Protein AF-0000000073278327 (afdb_homodimer)

Solvent-accessible surface area (backbone atoms only — not comparable to full-atom values): 21820 Å² total; per-residue (Å²): 125,81,72,76,72,62,72,35,40,72,42,81,41,82,43,43,61,55,76,47,38,62,86,83,38,65,62,56,52,46,61,71,72,51,79,60,69,66,48,48,71,72,56,57,75,84,55,72,86,66,94,61,63,64,46,47,53,51,50,52,53,47,50,22,41,53,71,58,44,64,30,52,62,55,37,42,59,47,41,60,30,22,50,48,53,22,40,71,62,45,39,49,84,80,56,86,72,78,48,40,66,56,52,49,46,50,58,50,62,74,30,59,90,45,67,56,57,57,52,54,51,39,49,52,54,47,53,40,44,75,67,64,69,40,58,52,47,57,36,69,44,83,73,39,72,68,70,83,52,84,88,26,57,63,52,45,50,52,50,44,46,52,54,52,50,52,51,52,49,40,34,48,51,46,52,28,52,52,25,52,76,66,73,39,82,63,73,82,85,125,125,82,72,75,72,63,71,36,39,70,42,80,41,81,42,43,62,54,75,47,38,62,87,83,37,64,61,54,53,47,62,73,72,52,79,59,68,65,47,47,72,71,55,56,74,85,54,71,86,66,94,60,60,63,48,47,53,52,50,52,53,46,50,21,41,54,71,58,44,63,29,53,64,55,37,42,58,49,42,60,30,21,52,48,54,23,40,70,61,47,38,50,83,81,55,85,71,77,49,39,67,55,52,50,46,50,58,50,62,74,29,59,88,45,67,56,58,56,51,54,49,39,50,53,53,48,53,39,45,75,66,64,69,41,60,53,48,55,36,67,45,82,72,39,72,70,71,84,53,83,88,28,59,64,52,45,49,51,50,43,45,51,53,52,50,51,51,52,50,41,35,49,50,46,52,28,52,52,24,52,74,67,74,37,83,61,74,81,84,126

InterPro domains:
  IPR008490 Transposase InsH, N-terminal [PF05598] (17-108)

Secondary structure (DSSP, 8-state):
-------GGG-EEEEEHHHHS-TT-HHHHHHHH--TTHHHHHHTTTS---SS-HHHHHHHHHHHHHHT---HHHHHHHHHHBHHHHHHHT--SS-----HHHHHHHHHTTTTT-SHHHHHHHHHHHHHHHTT-S-TTTSS-TT------TTHHHHHHHHHHHHHHHHHHHHHHHHHHHHHHTTPPPP---/-------GGG-EEEEEHHHHS-TT-HHHHHHHH--TTHHHHHHTTTS---SS-HHHHHHHHHHHHHHT---HHHHHHHHHHBHHHHHHHT--SS-----HHHHHHHHHHTTTT-SHHHHHHHHHHHHHHHTT-S-TTTSS-TT------TTHHHHHHHHHHHHHHHHHHHHHHHHHHHHHHTTPPPP---

Foldseek 3Di:
DPPPPPCCVPDDDDDDLVVVDDPPDLLVVLLVQDDLVVQCVVQPDPDPPQPDDVSLLLLLLVVCFLQQPQELQVSQVCCLCDSSSCVSSVHDNPDDDDHSVSSVCCVCPSCVVHCVSLVSSLVSVLSCVVVVSGQLCSGNDVPRNQDPDDVRSVVVSVVSSVSSVVSVVSHLVNVQVVCVVVPHHRDDPD/DPPPPPCCVPDDDDDDLVVVDDPPDLLVVLLVQDDLVVQQVVQPDPDPPQPDDVSLLLLLLVVCFQQQPQELQVSQVCCLCDSSSCVSSVHDNPDDDDHSVSSVCCVCPSCVVHCVSLVSSLVSVLSCVVVVSGQLCSGNDVPRNQDPDDVRSVVVSVVSSVSVVVSVVSHLVNVQVVCVVVPHHRDDPD

Radius of gyration: 22.62 Å; Cα contacts (8 Å, |Δi|>4): 403; chains: 2; bounding box: 51×66×56 Å

Sequence (380 aa):
MFNNNEIKQNQLELVYIENLVPENHILRKIDKYIDFSFIRDLYCADNGRPSVDPVVLFKMLFIGYLFGIRSERQLVKEIQVNVAYRWFLGYGLTDKIPSHSTISQNRTKRFSNTNIHQEIFDNIVFQAINRNLVDGKILYTDSTHLKTNANKHKFIKKEITRSTKEYFNKLEDDINKDRINHNKKPLKKDMFNNNEIKQNQLELVYIENLVPENHILRKIDKYIDFSFIRDLYCADNGRPSVDPVVLFKMLFIGYLFGIRSERQLVKEIQVNVAYRWFLGYGLTDKIPSHSTISQNRTKRFSNTNIHQEIFDNIVFQAINRNLVDGKILYTDSTHLKTNANKHKFIKKEITRSTKEYFNKLEDDINKDRINHNKKPLKKD

pLDDT: mean 79.66, std 17.11, range [27.03, 98.25]

Structure (mmCIF, N/CA/C/O backbone):
data_AF-0000000073278327-model_v1
#
loop_
_entity.id
_entity.type
_entity.pdbx_description
1 polymer 'ISBma2, transposase'
#
loop_
_atom_site.group_PDB
_atom_site.id
_atom_site.type_symbol
_atom_site.label_atom_id
_atom_site.label_alt_id
_atom_site.label_comp_id
_atom_site.label_asym_id
_atom_site.label_entity_id
_atom_site.label_seq_id
_atom_site.pdbx_PDB_ins_code
_atom_site.Cartn_x
_atom_site.Cartn_y
_atom_site.Cartn_z
_atom_site.occupancy
_atom_site.B_iso_or_equiv
_atom_site.auth_seq_id
_atom_site.auth_comp_id
_atom_site.auth_asym_id
_atom_site.auth_atom_id
_atom_site.pdbx_PDB_model_num
ATOM 1 N N . MET A 1 1 ? -7.039 -19.922 -26.266 1 27.03 1 MET A N 1
ATOM 2 C CA . MET A 1 1 ? -5.887 -19.125 -26.656 1 27.03 1 MET A CA 1
ATOM 3 C C . MET A 1 1 ? -5.52 -18.125 -25.562 1 27.03 1 MET A C 1
ATOM 5 O O . MET A 1 1 ? -6.352 -17.312 -25.156 1 27.03 1 MET A O 1
ATOM 9 N N . PHE A 1 2 ? -4.891 -18.531 -24.5 1 39.25 2 PHE A N 1
ATOM 10 C CA . PHE A 1 2 ? -4.477 -17.594 -23.453 1 39.25 2 PHE A CA 1
ATOM 11 C C . PHE A 1 2 ? -3.99 -16.281 -24.062 1 39.25 2 PHE A C 1
ATOM 13 O O . PHE A 1 2 ? -3.24 -16.281 -25.031 1 39.25 2 PHE A O 1
ATOM 20 N N . ASN A 1 3 ? -4.777 -15.406 -24.406 1 37.94 3 ASN A N 1
ATOM 21 C CA . ASN A 1 3 ? -4.406 -14.133 -25 1 37.94 3 ASN A CA 1
ATOM 22 C C . ASN A 1 3 ? -3.041 -13.656 -24.516 1 37.94 3 ASN A C 1
ATOM 24 O O . ASN A 1 3 ? -2.719 -13.797 -23.328 1 37.94 3 ASN A O 1
ATOM 28 N N . ASN A 1 4 ? -2.018 -13.828 -25.312 1 40.22 4 ASN A N 1
ATOM 29 C CA . ASN A 1 4 ? -0.668 -13.281 -25.234 1 40.22 4 ASN A CA 1
ATOM 30 C C . ASN A 1 4 ? -0.658 -11.922 -24.531 1 40.22 4 ASN A C 1
ATOM 32 O O . ASN A 1 4 ? -1.245 -10.961 -25.031 1 40.22 4 ASN A O 1
ATOM 36 N N . ASN A 1 5 ? -1.023 -11.859 -23.328 1 45.44 5 ASN A N 1
ATOM 37 C CA . ASN A 1 5 ? -0.912 -10.625 -22.562 1 45.44 5 ASN A CA 1
ATOM 38 C C . ASN A 1 5 ? 0.223 -9.742 -23.078 1 45.44 5 ASN A C 1
ATOM 40 O O . ASN A 1 5 ? 1.394 -10.117 -22.984 1 45.44 5 ASN A O 1
ATOM 44 N N . GLU A 1 6 ? 0.113 -9.281 -24.281 1 49.47 6 GLU A N 1
ATOM 45 C CA . GLU A 1 6 ? 0.994 -8.195 -24.688 1 49.47 6 GLU A CA 1
ATOM 46 C C . GLU A 1 6 ? 1.533 -7.426 -23.484 1 49.47 6 GLU A C 1
ATOM 48 O O . GLU A 1 6 ? 0.861 -7.32 -22.469 1 49.47 6 GLU A O 1
ATOM 53 N N . ILE A 1 7 ? 2.873 -7.355 -23.297 1 59.09 7 ILE A N 1
ATOM 54 C CA . ILE A 1 7 ? 3.646 -6.793 -22.188 1 59.09 7 ILE A CA 1
ATOM 55 C C . ILE A 1 7 ? 3.018 -5.48 -21.734 1 59.09 7 ILE A C 1
ATOM 57 O O . ILE A 1 7 ? 3.172 -4.449 -22.406 1 59.09 7 ILE A O 1
ATOM 61 N N . LYS A 1 8 ? 1.797 -5.523 -21.219 1 64.06 8 LYS A N 1
ATOM 62 C CA . LYS A 1 8 ? 1.042 -4.352 -20.797 1 64.06 8 LYS A CA 1
ATOM 63 C C . LYS A 1 8 ? 1.9 -3.434 -19.922 1 64.06 8 LYS A C 1
ATOM 65 O O . LYS A 1 8 ? 1.612 -2.242 -19.797 1 64.06 8 LYS A O 1
ATOM 70 N N . GLN A 1 9 ? 3.057 -3.92 -19.609 1 72.25 9 GLN A N 1
ATOM 71 C CA . GLN A 1 9 ? 3.939 -3.102 -18.797 1 72.25 9 GLN A CA 1
ATOM 72 C C . GLN A 1 9 ? 4.469 -1.902 -19.578 1 72.25 9 GLN A C 1
ATOM 74 O O . GLN A 1 9 ? 4.859 -0.893 -18.984 1 72.25 9 GLN A O 1
ATOM 79 N N . ASN A 1 10 ? 4.215 -1.955 -20.922 1 73.06 10 ASN A N 1
ATOM 80 C CA . ASN A 1 10 ? 4.809 -0.889 -21.719 1 73.06 10 ASN A CA 1
ATOM 81 C C . ASN A 1 10 ? 3.752 -0.139 -22.531 1 73.06 10 ASN A C 1
ATOM 83 O O . ASN A 1 10 ? 4.055 0.437 -23.578 1 73.06 10 ASN A O 1
ATOM 87 N N . GLN A 1 11 ? 2.564 -0.133 -22.031 1 81.75 11 GLN A N 1
ATOM 88 C CA . GLN A 1 11 ? 1.506 0.542 -22.766 1 81.75 11 GLN A CA 1
ATOM 89 C C . GLN A 1 11 ? 1.294 1.964 -22.266 1 81.75 11 GLN A C 1
ATOM 91 O O . GLN A 1 11 ? 1.333 2.205 -21.047 1 81.75 11 GLN A O 1
ATOM 96 N N . LEU A 1 12 ? 1.234 2.908 -23.281 1 88 12 LEU A N 1
ATOM 97 C CA . LEU A 1 12 ? 0.863 4.285 -22.984 1 88 12 LEU A CA 1
ATOM 98 C C . LEU A 1 12 ? -0.607 4.379 -22.578 1 88 12 LEU A C 1
ATOM 100 O O . LEU A 1 12 ? -1.471 3.814 -23.266 1 88 12 LEU A O 1
ATOM 104 N N . GLU A 1 13 ? -0.866 5.039 -21.469 1 91.56 13 GLU A N 1
ATOM 105 C CA . GLU A 1 13 ? -2.238 5.156 -20.984 1 91.56 13 GLU A CA 1
ATOM 106 C C . GLU A 1 13 ? -2.613 6.613 -20.75 1 91.56 13 GLU A C 1
ATOM 108 O O . GLU A 1 13 ? -1.796 7.398 -20.266 1 91.56 13 GLU A O 1
ATOM 113 N N . LEU A 1 14 ? -3.805 6.93 -21.172 1 92 14 LEU A N 1
ATOM 114 C CA . LEU A 1 14 ? -4.438 8.211 -20.875 1 92 14 LEU A CA 1
ATOM 115 C C . LEU A 1 14 ? -5.43 8.062 -19.719 1 92 14 LEU A C 1
ATOM 117 O O . LEU A 1 14 ? -6.457 7.398 -19.859 1 92 14 LEU A O 1
ATOM 121 N N . VAL A 1 15 ? -5.023 8.789 -18.594 1 93.94 15 VAL A N 1
ATOM 122 C CA . VAL A 1 15 ? -5.859 8.492 -17.438 1 93.94 15 VAL A CA 1
ATOM 123 C C . VAL A 1 15 ? -6.074 9.766 -16.625 1 93.94 15 VAL A C 1
ATOM 125 O O . VAL A 1 15 ? -5.289 10.711 -16.719 1 93.94 15 VAL A O 1
ATOM 128 N N . TYR A 1 16 ? -7.281 9.766 -15.953 1 93.38 16 TYR A N 1
ATOM 129 C CA . TYR A 1 16 ? -7.516 10.672 -14.828 1 93.38 16 TYR A CA 1
ATOM 130 C C . TYR A 1 16 ? -7.25 9.969 -13.5 1 93.38 16 TYR A C 1
ATOM 132 O O . TYR A 1 16 ? -7.836 8.922 -13.219 1 93.38 16 TYR A O 1
ATOM 140 N N . ILE A 1 17 ? -6.312 10.578 -12.727 1 94.31 17 ILE A N 1
ATOM 141 C CA . ILE A 1 17 ? -6.012 9.961 -11.438 1 94.31 17 ILE A CA 1
ATOM 142 C C . ILE A 1 17 ? -7.297 9.82 -10.625 1 94.31 17 ILE A C 1
ATOM 144 O O . ILE A 1 17 ? -7.457 8.852 -9.875 1 94.31 17 ILE A O 1
ATOM 148 N N . GLU A 1 18 ? -8.266 10.695 -10.805 1 94.56 18 GLU A N 1
ATOM 149 C CA . GLU A 1 18 ? -9.562 10.664 -10.133 1 94.56 18 GLU A CA 1
ATOM 150 C C . GLU A 1 18 ? -10.273 9.336 -10.367 1 94.56 18 GLU A C 1
ATOM 152 O O . GLU A 1 18 ? -10.922 8.805 -9.461 1 94.56 18 GLU A O 1
ATOM 157 N N . ASN A 1 19 ? -10.062 8.805 -11.516 1 94.38 19 ASN A N 1
ATOM 158 C CA . ASN A 1 19 ? -10.781 7.598 -11.898 1 94.38 19 ASN A CA 1
ATOM 159 C C . ASN A 1 19 ? -10.078 6.34 -11.391 1 94.38 19 ASN A C 1
ATOM 161 O O . ASN A 1 19 ? -10.648 5.246 -11.43 1 94.38 19 ASN A O 1
ATOM 165 N N . LEU A 1 20 ? -8.875 6.527 -10.938 1 95.88 20 LEU A N 1
ATOM 166 C CA . LEU A 1 20 ? -8.094 5.375 -10.5 1 95.88 20 LEU A CA 1
ATOM 167 C C . LEU A 1 20 ? -8.344 5.082 -9.023 1 95.88 20 LEU A C 1
ATOM 169 O O . LEU A 1 20 ? -7.98 4.008 -8.539 1 95.88 20 LEU A O 1
ATOM 173 N N . VAL A 1 21 ? -8.914 5.984 -8.289 1 96.56 21 VAL A N 1
ATOM 174 C CA . VAL A 1 21 ? -9.203 5.809 -6.871 1 96.56 21 VAL A CA 1
ATOM 175 C C . VAL A 1 21 ? -10.641 5.32 -6.695 1 96.56 21 VAL A C 1
ATOM 177 O O . VAL A 1 21 ? -11.586 5.984 -7.129 1 96.56 21 VAL A O 1
ATOM 180 N N . PRO A 1 22 ? -10.773 4.152 -6.062 1 96.06 22 PRO A N 1
ATOM 181 C CA . PRO A 1 22 ? -12.133 3.645 -5.863 1 96.06 22 PRO A CA 1
ATOM 182 C C . PRO A 1 22 ? -13.047 4.656 -5.176 1 96.06 22 PRO A C 1
ATOM 184 O O . PRO A 1 22 ? -12.602 5.387 -4.281 1 96.06 22 PRO A O 1
ATOM 187 N N . GLU A 1 23 ? -14.305 4.586 -5.527 1 94.06 23 GLU A N 1
ATOM 188 C CA . GLU A 1 23 ? -15.281 5.543 -5.012 1 94.06 23 GLU A CA 1
ATOM 189 C C . GLU A 1 23 ? -15.461 5.391 -3.502 1 94.06 23 GLU A C 1
ATOM 191 O O . GLU A 1 23 ? -15.711 6.371 -2.799 1 94.06 23 GLU A O 1
ATOM 196 N N . ASN A 1 24 ? -15.266 4.211 -3.029 1 91.5 24 ASN A N 1
ATOM 197 C CA . ASN A 1 24 ? -15.516 3.949 -1.614 1 91.5 24 ASN A CA 1
ATOM 198 C C . ASN A 1 24 ? -14.219 3.959 -0.808 1 91.5 24 ASN A C 1
ATOM 200 O O . ASN A 1 24 ? -14.188 3.486 0.329 1 91.5 24 ASN A O 1
ATOM 204 N N . HIS A 1 25 ? -13.164 4.449 -1.389 1 93.5 25 HIS A N 1
ATOM 205 C CA . HIS A 1 25 ? -11.898 4.52 -0.669 1 93.5 25 HIS A CA 1
ATOM 206 C C . HIS A 1 25 ? -11.977 5.5 0.498 1 93.5 25 HIS A C 1
ATOM 208 O O . HIS A 1 25 ? -12.555 6.582 0.365 1 93.5 25 HIS A O 1
ATOM 214 N N . ILE A 1 26 ? -11.391 5.195 1.586 1 91 26 ILE A N 1
ATOM 215 C CA . ILE A 1 26 ? -11.5 5.961 2.824 1 91 26 ILE A CA 1
ATOM 216 C C . ILE A 1 26 ? -10.945 7.367 2.611 1 91 26 ILE A C 1
ATOM 218 O O . ILE A 1 26 ? -11.461 8.336 3.176 1 91 26 ILE A O 1
ATOM 222 N N . LEU A 1 27 ? -9.953 7.508 1.795 1 93.94 27 LEU A N 1
ATOM 223 C CA . LEU A 1 27 ? -9.32 8.805 1.587 1 93.94 27 LEU A CA 1
ATOM 224 C C . LEU A 1 27 ? -10.258 9.75 0.833 1 93.94 27 LEU A C 1
ATOM 226 O O . LEU A 1 27 ? -10.117 10.969 0.924 1 93.94 27 LEU A O 1
ATOM 230 N N . ARG A 1 28 ? -11.188 9.242 0.059 1 93.06 28 ARG A N 1
ATOM 231 C CA . ARG A 1 28 ? -12.203 10.094 -0.558 1 93.06 28 ARG A CA 1
ATOM 232 C C . ARG A 1 28 ? -13.125 10.695 0.494 1 93.06 28 ARG A C 1
ATOM 234 O O . ARG A 1 28 ? -13.477 11.875 0.42 1 93.06 28 ARG A O 1
ATOM 241 N N . LYS A 1 29 ? -13.5 9.859 1.443 1 91 29 LYS A N 1
ATOM 242 C CA . LYS A 1 29 ? -14.344 10.344 2.531 1 91 29 LYS A CA 1
ATOM 243 C C . LYS A 1 29 ? -13.617 11.398 3.359 1 91 29 LYS A C 1
ATOM 245 O O . LYS A 1 29 ? -14.188 12.438 3.691 1 91 29 LYS A O 1
ATOM 250 N N . ILE A 1 30 ? -12.414 11.102 3.629 1 91.75 30 ILE A N 1
ATOM 251 C CA . ILE A 1 30 ? -11.617 12.031 4.426 1 91.75 30 ILE A CA 1
ATOM 252 C C . ILE A 1 30 ? -11.492 13.367 3.693 1 91.75 30 ILE A C 1
ATOM 254 O O . ILE A 1 30 ? -11.68 14.43 4.289 1 91.75 30 ILE A O 1
ATOM 258 N N . ASP A 1 31 ? -11.188 13.289 2.455 1 92.31 31 ASP A N 1
ATOM 259 C CA . ASP A 1 31 ? -11.016 14.5 1.651 1 92.31 31 ASP A CA 1
ATOM 260 C C . ASP A 1 31 ? -12.312 15.297 1.577 1 92.31 31 ASP A C 1
ATOM 262 O O . ASP A 1 31 ? -12.289 16.531 1.518 1 92.31 31 ASP A O 1
ATOM 266 N N . LYS A 1 32 ? -13.375 14.625 1.594 1 91.25 32 LYS A N 1
ATOM 267 C CA . LYS A 1 32 ? -14.695 15.25 1.485 1 91.25 32 LYS A CA 1
ATOM 268 C C . LYS A 1 32 ? -15.086 15.93 2.795 1 91.25 32 LYS A C 1
ATOM 270 O O . LYS A 1 32 ? -15.656 17.031 2.785 1 91.25 32 LYS A O 1
ATOM 275 N N . TYR A 1 33 ? -14.68 15.375 3.926 1 89.88 33 TYR A N 1
ATOM 276 C CA . TYR A 1 33 ? -15.305 15.797 5.176 1 89.88 33 TYR A CA 1
ATOM 277 C C . TYR A 1 33 ? -14.312 16.562 6.047 1 89.88 33 TYR A C 1
ATOM 279 O O . TYR A 1 33 ? -14.711 17.25 6.992 1 89.88 33 TYR A O 1
ATOM 287 N N . ILE A 1 34 ? -13.078 16.422 5.844 1 90.12 34 ILE A N 1
ATOM 288 C CA . ILE A 1 34 ? -12.094 17.125 6.648 1 90.12 34 ILE A CA 1
ATOM 289 C C . ILE A 1 34 ? -11.492 18.266 5.832 1 90.12 34 ILE A C 1
ATOM 291 O O . ILE A 1 34 ? -10.969 18.047 4.734 1 90.12 34 ILE A O 1
ATOM 295 N N . ASP A 1 35 ? -11.594 19.453 6.332 1 89.56 35 ASP A N 1
ATOM 296 C CA . ASP A 1 35 ? -10.953 20.625 5.723 1 89.56 35 ASP A CA 1
ATOM 297 C C . ASP A 1 35 ? -9.57 20.859 6.324 1 89.56 35 ASP A C 1
ATOM 299 O O . ASP A 1 35 ? -9.453 21.297 7.469 1 89.56 35 ASP A O 1
ATOM 303 N N . PHE A 1 36 ? -8.555 20.672 5.508 1 91.56 36 PHE A N 1
ATOM 304 C CA . PHE A 1 36 ? -7.184 20.766 5.988 1 91.56 36 PHE A CA 1
ATOM 305 C C . PHE A 1 36 ? -6.656 22.188 5.855 1 91.56 36 PHE A C 1
ATOM 307 O O . PHE A 1 36 ? -5.535 22.484 6.273 1 91.56 36 PHE A O 1
ATOM 314 N N . SER A 1 37 ? -7.422 23.125 5.344 1 88 37 SER A N 1
ATOM 315 C CA . SER A 1 37 ? -6.949 24.469 5.031 1 88 37 SER A CA 1
ATOM 316 C C . SER A 1 37 ? -6.574 25.234 6.297 1 88 37 SER A C 1
ATOM 318 O O . SER A 1 37 ? -5.797 26.188 6.246 1 88 37 SER A O 1
ATOM 320 N N . PHE A 1 38 ? -7.129 24.844 7.445 1 85.75 38 PHE A N 1
ATOM 321 C CA . PHE A 1 38 ? -6.859 25.531 8.703 1 85.75 38 PHE A CA 1
ATOM 322 C C . PHE A 1 38 ? -5.383 25.438 9.07 1 85.75 38 PHE A C 1
ATOM 324 O O . PHE A 1 38 ? -4.875 26.25 9.844 1 85.75 38 PHE A O 1
ATOM 331 N N . ILE A 1 39 ? -4.691 24.453 8.477 1 87.06 39 ILE A N 1
ATOM 332 C CA . ILE A 1 39 ? -3.281 24.219 8.773 1 87.06 39 ILE A CA 1
ATOM 333 C C . ILE A 1 39 ? -2.451 25.406 8.281 1 87.06 39 ILE A C 1
ATOM 335 O O . ILE A 1 39 ? -1.495 25.828 8.938 1 87.06 39 ILE A O 1
ATOM 339 N N . ARG A 1 40 ? -2.832 25.922 7.148 1 81.94 40 ARG A N 1
ATOM 340 C CA . ARG A 1 40 ? -2.1 27.031 6.551 1 81.94 40 ARG A CA 1
ATOM 341 C C . ARG A 1 40 ? -2.152 28.266 7.445 1 81.94 40 ARG A C 1
ATOM 343 O O . ARG A 1 40 ? -1.186 29.031 7.52 1 81.94 40 ARG A O 1
ATOM 350 N N . ASP A 1 41 ? -3.225 28.469 8.094 1 76.69 41 ASP A N 1
ATOM 351 C CA . ASP A 1 41 ? -3.416 29.625 8.961 1 76.69 41 ASP A CA 1
ATOM 352 C C . ASP A 1 41 ? -2.521 29.531 10.203 1 76.69 41 ASP A C 1
ATOM 354 O O . ASP A 1 41 ? -2.088 30.562 10.734 1 76.69 41 ASP A O 1
ATOM 358 N N . LEU A 1 42 ? -2.252 28.375 10.484 1 72.12 42 LEU A N 1
ATOM 359 C CA . LEU A 1 42 ? -1.479 28.172 11.711 1 72.12 42 LEU A CA 1
ATOM 360 C C . LEU A 1 42 ? 0.017 28.188 11.414 1 72.12 42 LEU A C 1
ATOM 362 O O . LEU A 1 42 ? 0.828 28.484 12.289 1 72.12 42 LEU A O 1
ATOM 366 N N . TYR A 1 43 ? 0.288 27.828 10.188 1 65.38 43 TYR A N 1
ATOM 367 C CA . TYR A 1 43 ? 1.691 27.656 9.828 1 65.38 43 TYR A CA 1
ATOM 368 C C . TYR A 1 43 ? 2.27 28.953 9.25 1 65.38 43 TYR A C 1
ATOM 370 O O . TYR A 1 43 ? 3.479 29.172 9.328 1 65.38 43 TYR A O 1
ATOM 378 N N . CYS A 1 44 ? 1.676 29.844 8.258 1 57.12 44 CYS A N 1
ATOM 379 C CA . CYS A 1 44 ? 2.225 30.969 7.516 1 57.12 44 CYS A CA 1
ATOM 380 C C . CYS A 1 44 ? 2.773 32.031 8.461 1 57.12 44 CYS A C 1
ATOM 382 O O . CYS A 1 44 ? 3.492 32.938 8.039 1 57.12 44 CYS A O 1
ATOM 384 N N . ALA A 1 45 ? 2.291 32.156 9.609 1 52.38 45 ALA A N 1
ATOM 385 C CA . ALA A 1 45 ? 2.65 33.438 10.227 1 52.38 45 ALA A CA 1
ATOM 386 C C . ALA A 1 45 ? 4.125 33.75 10 1 52.38 45 ALA A C 1
ATOM 388 O O . ALA A 1 45 ? 4.473 34.875 9.602 1 52.38 45 ALA A O 1
ATOM 389 N N . ASP A 1 46 ? 4.996 33.375 10.734 1 48.03 46 ASP A N 1
ATOM 390 C CA . ASP A 1 46 ? 6.332 33.938 10.898 1 48.03 46 ASP A CA 1
ATOM 391 C C . ASP A 1 46 ? 7.355 33.188 10.047 1 48.03 46 ASP A C 1
ATOM 393 O O . ASP A 1 46 ? 8.539 33.531 10.047 1 48.03 46 ASP A O 1
ATOM 397 N N . ASN A 1 47 ? 6.977 32.062 9.422 1 51.16 47 ASN A N 1
ATOM 398 C CA . ASN A 1 47 ? 8.141 31.266 9.016 1 51.16 47 ASN A CA 1
ATOM 399 C C . ASN A 1 47 ? 8.375 31.359 7.512 1 51.16 47 ASN A C 1
ATOM 401 O O . ASN A 1 47 ? 7.453 31.656 6.75 1 51.16 47 ASN A O 1
ATOM 405 N N . GLY A 1 48 ? 9.492 31.844 7.051 1 49.78 48 GLY A N 1
ATOM 406 C CA . GLY A 1 48 ? 10.023 31.875 5.699 1 49.78 48 GLY A CA 1
ATOM 407 C C . GLY A 1 48 ? 9.297 30.938 4.75 1 49.78 48 GLY A C 1
ATOM 408 O O . GLY A 1 48 ? 8.438 30.172 5.172 1 49.78 48 GLY A O 1
ATOM 409 N N . ARG A 1 49 ? 9.242 31.203 3.344 1 51.75 49 ARG A N 1
ATOM 410 C CA . ARG A 1 49 ? 8.578 30.469 2.27 1 51.75 49 ARG A CA 1
ATOM 411 C C . ARG A 1 49 ? 8.844 28.969 2.387 1 51.75 49 ARG A C 1
ATOM 413 O O . ARG A 1 49 ? 9.984 28.531 2.24 1 51.75 49 ARG A O 1
ATOM 420 N N . PRO A 1 50 ? 7.902 28.297 3.035 1 58 50 PRO A N 1
ATOM 421 C CA . PRO A 1 50 ? 8.164 26.859 3.143 1 58 50 PRO A CA 1
ATOM 422 C C . PRO A 1 50 ? 8.312 26.188 1.781 1 58 50 PRO A C 1
ATOM 424 O O . PRO A 1 50 ? 7.707 26.625 0.799 1 58 50 PRO A O 1
ATOM 427 N N . SER A 1 51 ? 9.406 25.391 1.663 1 68.94 51 SER A N 1
ATOM 428 C CA . SER A 1 51 ? 9.656 24.625 0.445 1 68.94 51 SER A CA 1
ATOM 429 C C . SER A 1 51 ? 8.492 23.688 0.141 1 68.94 51 SER A C 1
ATOM 431 O O . SER A 1 51 ? 8.172 23.438 -1.024 1 68.94 51 SER A O 1
ATOM 433 N N . VAL A 1 52 ? 7.703 23.281 1.241 1 83 52 VAL A N 1
ATOM 434 C CA . VAL A 1 52 ? 6.594 22.359 1.009 1 83 52 VAL A CA 1
ATOM 435 C C . VAL A 1 52 ? 5.332 22.891 1.688 1 83 52 VAL A C 1
ATOM 437 O O . VAL A 1 52 ? 5.395 23.422 2.803 1 83 52 VAL A O 1
ATOM 440 N N . ASP A 1 53 ? 4.191 22.844 1.066 1 87.5 53 ASP A N 1
ATOM 441 C CA . ASP A 1 53 ? 2.895 23.203 1.634 1 87.5 53 ASP A CA 1
ATOM 442 C C . ASP A 1 53 ? 2.629 22.438 2.928 1 87.5 53 ASP A C 1
ATOM 444 O O . ASP A 1 53 ? 2.623 21.203 2.938 1 87.5 53 ASP A O 1
ATOM 448 N N . PRO A 1 54 ? 2.416 23.156 4.051 1 88.75 54 PRO A N 1
ATOM 449 C CA . PRO A 1 54 ? 2.174 22.469 5.316 1 88.75 54 PRO A CA 1
ATOM 450 C C . PRO A 1 54 ? 0.979 21.516 5.25 1 88.75 54 PRO A C 1
ATOM 452 O O . PRO A 1 54 ? 0.965 20.484 5.934 1 88.75 54 PRO A O 1
ATOM 455 N N . VAL A 1 55 ? -0.003 21.828 4.441 1 92.44 55 VAL A N 1
ATOM 456 C CA . VAL A 1 55 ? -1.169 20.953 4.297 1 92.44 55 VAL A CA 1
ATOM 457 C C . VAL A 1 55 ? -0.742 19.609 3.732 1 92.44 55 VAL A C 1
ATOM 459 O O . VAL A 1 55 ? -1.161 18.562 4.23 1 92.44 55 VAL A O 1
ATOM 462 N N . VAL A 1 56 ? 0.12 19.641 2.746 1 93.5 56 VAL A N 1
ATOM 463 C CA . VAL A 1 56 ? 0.617 18.422 2.127 1 93.5 56 VAL A CA 1
ATOM 464 C C . VAL A 1 56 ? 1.421 17.609 3.146 1 93.5 56 VAL A C 1
ATOM 466 O O . VAL A 1 56 ? 1.256 16.391 3.256 1 93.5 56 VAL A O 1
ATOM 469 N N . LEU A 1 57 ? 2.186 18.312 3.885 1 91.94 57 LEU A N 1
ATOM 470 C CA . LEU A 1 57 ? 3.021 17.656 4.883 1 91.94 57 LEU A CA 1
ATOM 471 C C . LEU A 1 57 ? 2.166 16.922 5.914 1 91.94 57 LEU A C 1
ATOM 473 O O . LEU A 1 57 ? 2.395 15.75 6.199 1 91.94 57 LEU A O 1
ATOM 477 N N . PHE A 1 58 ? 1.189 17.562 6.43 1 92.56 58 PHE A N 1
ATOM 478 C CA . PHE A 1 58 ? 0.336 16.953 7.449 1 92.56 58 PHE A CA 1
ATOM 479 C C . PHE A 1 58 ? -0.501 15.828 6.852 1 92.56 58 PHE A C 1
ATOM 481 O O . PHE A 1 58 ? -0.754 14.82 7.516 1 92.56 58 PHE A O 1
ATOM 488 N N . LYS A 1 59 ? -0.931 16.031 5.609 1 95.81 59 LYS A N 1
ATOM 489 C CA . LYS A 1 59 ? -1.661 14.953 4.941 1 95.81 59 LYS A CA 1
ATOM 490 C C . LYS A 1 59 ? -0.786 13.711 4.77 1 95.81 59 LYS A C 1
ATOM 492 O O . LYS A 1 59 ? -1.259 12.586 4.93 1 95.81 59 LYS A O 1
ATOM 497 N N . MET A 1 60 ? 0.458 13.914 4.449 1 96.38 60 MET A N 1
ATOM 498 C CA . MET A 1 60 ? 1.384 12.789 4.332 1 96.38 60 MET A CA 1
ATOM 499 C C . MET A 1 60 ? 1.509 12.047 5.656 1 96.38 60 MET A C 1
ATOM 501 O O . MET A 1 60 ? 1.379 10.82 5.703 1 96.38 60 MET A O 1
ATOM 505 N N . LEU A 1 61 ? 1.704 12.789 6.723 1 93.44 61 LEU A N 1
ATOM 506 C CA . LEU A 1 61 ? 1.824 12.188 8.047 1 93.44 61 LEU A CA 1
ATOM 507 C C . LEU A 1 61 ? 0.529 11.484 8.438 1 93.44 61 LEU A C 1
ATOM 509 O O . LEU A 1 61 ? 0.56 10.414 9.047 1 93.44 61 LEU A O 1
ATOM 513 N N . PHE A 1 62 ? -0.551 12.062 8.078 1 93.88 62 PHE A N 1
ATOM 514 C CA . PHE A 1 62 ? -1.859 11.492 8.375 1 93.88 62 PHE A CA 1
ATOM 515 C C . PHE A 1 62 ? -2.049 10.164 7.652 1 93.88 62 PHE A C 1
ATOM 517 O O . PHE A 1 62 ? -2.576 9.211 8.227 1 93.88 62 PHE A O 1
ATOM 524 N N . ILE A 1 63 ? -1.616 10.078 6.379 1 95.19 63 ILE A N 1
ATOM 525 C CA . ILE A 1 63 ? -1.637 8.828 5.637 1 95.19 63 ILE A CA 1
ATOM 526 C C . ILE A 1 63 ? -0.88 7.754 6.418 1 95.19 63 ILE A C 1
ATOM 528 O O . ILE A 1 63 ? -1.391 6.648 6.621 1 95.19 63 ILE A O 1
ATOM 532 N N . GLY A 1 64 ? 0.34 8.102 6.824 1 94 64 GLY A N 1
ATOM 533 C CA . GLY A 1 64 ? 1.121 7.145 7.594 1 94 64 GLY A CA 1
ATOM 534 C C . GLY A 1 64 ? 0.414 6.672 8.852 1 94 64 GLY A C 1
ATOM 535 O O . GLY A 1 64 ? 0.4 5.477 9.148 1 94 64 GLY A O 1
ATOM 536 N N . TYR A 1 65 ? -0.192 7.617 9.555 1 91 65 TYR A N 1
ATOM 537 C CA . TYR A 1 65 ? -0.908 7.309 10.789 1 91 65 TYR A CA 1
ATOM 538 C C . TYR A 1 65 ? -2.105 6.41 10.516 1 91 65 TYR A C 1
ATOM 540 O O . TYR A 1 65 ? -2.301 5.398 11.195 1 91 65 TYR A O 1
ATOM 548 N N . LEU A 1 66 ? -2.861 6.707 9.523 1 90.06 66 LEU A N 1
ATOM 549 C CA . LEU A 1 66 ? -4.109 6.031 9.195 1 90.06 66 LEU A CA 1
ATOM 550 C C . LEU A 1 66 ? -3.848 4.602 8.727 1 90.06 66 LEU A C 1
ATOM 552 O O . LEU A 1 66 ? -4.605 3.688 9.055 1 90.06 66 LEU A O 1
ATOM 556 N N . PHE A 1 67 ? -2.758 4.43 8 1 90.12 67 PHE A N 1
ATOM 557 C CA . PHE A 1 67 ? -2.535 3.139 7.363 1 90.12 67 PHE A CA 1
ATOM 558 C C . PHE A 1 67 ? -1.397 2.387 8.047 1 90.12 67 PHE A C 1
ATOM 560 O O . PHE A 1 67 ? -0.927 1.367 7.535 1 90.12 67 PHE A O 1
ATOM 567 N N . GLY A 1 68 ? -0.905 2.898 9.125 1 87.75 68 GLY A N 1
ATOM 568 C CA . GLY A 1 68 ? 0.036 2.186 9.977 1 87.75 68 GLY A CA 1
ATOM 569 C C . GLY A 1 68 ? 1.439 2.137 9.398 1 87.75 68 GLY A C 1
ATOM 570 O O . GLY A 1 68 ? 2.141 1.133 9.547 1 87.75 68 GLY A O 1
ATOM 571 N N . ILE A 1 69 ? 1.894 3.156 8.688 1 90.81 69 ILE A N 1
ATOM 572 C CA . ILE A 1 69 ? 3.248 3.246 8.148 1 90.81 69 ILE A CA 1
ATOM 573 C C . ILE A 1 69 ? 4.16 3.934 9.164 1 90.81 69 ILE A C 1
ATOM 575 O O . ILE A 1 69 ? 4.016 5.129 9.422 1 90.81 69 ILE A O 1
ATOM 579 N N . ARG A 1 70 ? 5.137 3.277 9.641 1 88.06 70 ARG A N 1
ATOM 580 C CA . ARG A 1 70 ? 5.82 3.693 10.859 1 88.06 70 ARG A CA 1
ATOM 581 C C . ARG A 1 70 ? 7.184 4.297 10.547 1 88.06 70 ARG A C 1
ATOM 583 O O . ARG A 1 70 ? 7.988 4.531 11.453 1 88.06 70 ARG A O 1
ATOM 590 N N . SER A 1 71 ? 7.512 4.512 9.344 1 92.19 71 SER A N 1
ATOM 591 C CA . SER A 1 71 ? 8.742 5.148 8.883 1 92.19 71 SER A CA 1
ATOM 592 C C . SER A 1 71 ? 8.469 6.141 7.762 1 92.19 71 SER A C 1
ATOM 594 O O . SER A 1 71 ? 7.691 5.855 6.852 1 92.19 71 SER A O 1
ATOM 596 N N . GLU A 1 72 ? 9.086 7.336 7.91 1 94.94 72 GLU A N 1
ATOM 597 C CA . GLU A 1 72 ? 8.914 8.336 6.855 1 94.94 72 GLU A CA 1
ATOM 598 C C . GLU A 1 72 ? 9.508 7.855 5.539 1 94.94 72 GLU A C 1
ATOM 600 O O . GLU A 1 72 ? 9 8.18 4.465 1 94.94 72 GLU A O 1
ATOM 605 N N . ARG A 1 73 ? 10.656 7.051 5.625 1 94 73 ARG A N 1
ATOM 606 C CA . ARG A 1 73 ? 11.219 6.445 4.426 1 94 73 ARG A CA 1
ATOM 607 C C . ARG A 1 73 ? 10.219 5.508 3.76 1 94 73 ARG A C 1
ATOM 609 O O . ARG A 1 73 ? 10 5.582 2.549 1 94 73 ARG A O 1
ATOM 616 N N . GLN A 1 74 ? 9.57 4.699 4.594 1 93.75 74 GLN A N 1
ATOM 617 C CA . GLN A 1 74 ? 8.555 3.785 4.074 1 93.75 74 GLN A CA 1
ATOM 618 C C . GLN A 1 74 ? 7.34 4.547 3.559 1 93.75 74 GLN A C 1
ATOM 620 O O . GLN A 1 74 ? 6.746 4.172 2.543 1 93.75 74 GLN A O 1
ATOM 625 N N . LEU A 1 75 ? 6.98 5.59 4.25 1 96.06 75 LEU A N 1
ATOM 626 C CA . LEU A 1 75 ? 5.844 6.414 3.848 1 96.06 75 LEU A CA 1
ATOM 627 C C . LEU A 1 75 ? 6.043 6.957 2.438 1 96.06 75 LEU A C 1
ATOM 629 O O . LEU A 1 75 ? 5.148 6.844 1.595 1 96.06 75 LEU A O 1
ATOM 633 N N . VAL A 1 76 ? 7.219 7.504 2.143 1 97.06 76 VAL A N 1
ATOM 634 C CA . VAL A 1 76 ? 7.512 8.086 0.838 1 97.06 76 VAL A CA 1
ATOM 635 C C . VAL A 1 76 ? 7.492 7 -0.232 1 97.06 76 VAL A C 1
ATOM 637 O O . VAL A 1 76 ? 6.93 7.191 -1.313 1 97.06 76 VAL A O 1
ATOM 640 N N . LYS A 1 77 ? 8.055 5.848 0.071 1 95.62 77 LYS A N 1
ATOM 641 C CA . LYS A 1 77 ? 8.031 4.727 -0.863 1 95.62 77 LYS A CA 1
ATOM 642 C C . LYS A 1 77 ? 6.602 4.316 -1.199 1 95.62 77 LYS A C 1
ATOM 644 O O . LYS A 1 77 ? 6.285 4.031 -2.357 1 95.62 77 LYS A O 1
ATOM 649 N N . GLU A 1 78 ? 5.766 4.289 -0.184 1 96.31 78 GLU A N 1
ATOM 650 C CA . GLU A 1 78 ? 4.371 3.916 -0.391 1 96.31 78 GLU A CA 1
ATOM 651 C C . GLU A 1 78 ? 3.639 4.953 -1.236 1 96.31 78 GLU A C 1
ATOM 653 O O . GLU A 1 78 ? 2.867 4.602 -2.131 1 96.31 78 GLU A O 1
ATOM 658 N N . ILE A 1 79 ? 3.824 6.18 -0.973 1 97.88 79 ILE A N 1
ATOM 659 C CA . ILE A 1 79 ? 3.15 7.254 -1.692 1 97.88 79 ILE A CA 1
ATOM 660 C C . ILE A 1 79 ? 3.557 7.227 -3.164 1 97.88 79 ILE A C 1
ATOM 662 O O . ILE A 1 79 ? 2.742 7.512 -4.043 1 97.88 79 ILE A O 1
ATOM 666 N N . GLN A 1 80 ? 4.742 6.859 -3.482 1 97.25 80 GLN A N 1
ATOM 667 C CA . GLN A 1 80 ? 5.262 6.836 -4.848 1 97.25 80 GLN A CA 1
ATOM 668 C C . GLN A 1 80 ? 4.438 5.906 -5.73 1 97.25 80 GLN A C 1
ATOM 670 O O . GLN A 1 80 ? 4.258 6.172 -6.922 1 97.25 80 GLN A O 1
ATOM 675 N N . VAL A 1 81 ? 3.92 4.879 -5.113 1 97.88 81 VAL A N 1
ATOM 676 C CA . VAL A 1 81 ? 3.33 3.867 -5.98 1 97.88 81 VAL A CA 1
ATOM 677 C C . VAL A 1 81 ? 1.839 3.732 -5.684 1 97.88 81 VAL A C 1
ATOM 679 O O . VAL A 1 81 ? 1.137 2.955 -6.332 1 97.88 81 VAL A O 1
ATOM 682 N N . ASN A 1 82 ? 1.268 4.449 -4.719 1 98.19 82 ASN A N 1
ATOM 683 C CA . ASN A 1 82 ? -0.141 4.367 -4.352 1 98.19 82 ASN A CA 1
ATOM 684 C C . ASN A 1 82 ? -0.939 5.539 -4.918 1 98.19 82 ASN A C 1
ATOM 686 O O . ASN A 1 82 ? -0.771 6.68 -4.484 1 98.19 82 ASN A O 1
ATOM 690 N N . VAL A 1 83 ? -1.85 5.258 -5.82 1 97.81 83 VAL A N 1
ATOM 691 C CA . VAL A 1 83 ? -2.535 6.312 -6.555 1 97.81 83 VAL A CA 1
ATOM 692 C C . VAL A 1 83 ? -3.514 7.035 -5.633 1 97.81 83 VAL A C 1
ATOM 694 O O . VAL A 1 83 ? -3.777 8.227 -5.809 1 97.81 83 VAL A O 1
ATOM 697 N N . ALA A 1 84 ? -4.082 6.355 -4.668 1 97.81 84 ALA A N 1
ATOM 698 C CA . ALA A 1 84 ? -5.004 6.992 -3.73 1 97.81 84 ALA A CA 1
ATOM 699 C C . ALA A 1 84 ? -4.273 8 -2.846 1 97.81 84 ALA A C 1
ATOM 701 O O . ALA A 1 84 ? -4.793 9.078 -2.562 1 97.81 84 ALA A O 1
ATOM 702 N N . TYR A 1 85 ? -3.062 7.586 -2.395 1 98.19 85 TYR A N 1
ATOM 703 C CA . TYR A 1 85 ? -2.256 8.508 -1.601 1 98.19 85 TYR A CA 1
ATOM 704 C C . TYR A 1 85 ? -1.924 9.766 -2.395 1 98.19 85 TYR A C 1
ATOM 706 O O . TYR A 1 85 ? -2.086 10.883 -1.896 1 98.19 85 TYR A O 1
ATOM 714 N N . ARG A 1 86 ? -1.489 9.562 -3.637 1 97.69 86 ARG A N 1
ATOM 715 C CA . ARG A 1 86 ? -1.121 10.688 -4.488 1 97.69 86 ARG A CA 1
ATOM 716 C C . ARG A 1 86 ? -2.324 11.586 -4.758 1 97.69 86 ARG A C 1
ATOM 718 O O . ARG A 1 86 ? -2.227 12.812 -4.66 1 97.69 86 ARG A O 1
ATOM 725 N N . TRP A 1 87 ? -3.436 10.984 -5.004 1 97.31 87 TRP A N 1
ATOM 726 C CA . TRP A 1 87 ? -4.676 11.719 -5.23 1 97.31 87 TRP A CA 1
ATOM 727 C C . TRP A 1 87 ? -5.031 12.57 -4.02 1 97.31 87 TRP A C 1
ATOM 729 O O . TRP A 1 87 ? -5.332 13.758 -4.156 1 97.31 87 TRP A O 1
ATOM 739 N N . PHE A 1 88 ? -4.992 11.992 -2.885 1 96.94 88 PHE A N 1
ATOM 740 C CA . PHE A 1 88 ? -5.34 12.664 -1.638 1 96.94 88 PHE A CA 1
ATOM 741 C C . PHE A 1 88 ? -4.422 13.859 -1.392 1 96.94 88 PHE A C 1
ATOM 743 O O . PHE A 1 88 ? -4.859 14.883 -0.865 1 96.94 88 PHE A O 1
ATOM 750 N N . LEU A 1 89 ? -3.154 13.734 -1.786 1 96.62 89 LEU A N 1
ATOM 751 C CA . LEU A 1 89 ? -2.154 14.773 -1.565 1 96.62 89 LEU A CA 1
ATOM 752 C C . LEU A 1 89 ? -2.238 15.844 -2.646 1 96.62 89 LEU A C 1
ATOM 754 O O . LEU A 1 89 ? -1.608 16.906 -2.529 1 96.62 89 LEU A O 1
ATOM 758 N N . GLY A 1 90 ? -2.943 15.547 -3.662 1 95.12 90 GLY A N 1
ATOM 759 C CA . GLY A 1 90 ? -3.061 16.484 -4.77 1 95.12 90 GLY A CA 1
ATOM 760 C C . GLY A 1 90 ? -1.935 16.359 -5.777 1 95.12 90 GLY A C 1
ATOM 761 O O . GLY A 1 90 ? -1.616 17.328 -6.48 1 95.12 90 GLY A O 1
ATOM 762 N N . TYR A 1 91 ? -1.282 15.234 -5.816 1 95.31 91 TYR A N 1
ATOM 763 C CA . TYR A 1 91 ? -0.206 14.977 -6.77 1 95.31 91 TYR A CA 1
ATOM 764 C C . TYR A 1 91 ? -0.69 14.109 -7.926 1 95.31 91 TYR A C 1
ATOM 766 O O . TYR A 1 91 ? -1.473 13.18 -7.723 1 95.31 91 TYR A O 1
ATOM 774 N N . GLY A 1 92 ? -0.235 14.438 -9.086 1 94.5 92 GLY A N 1
ATOM 775 C CA . GLY A 1 92 ? -0.416 13.523 -10.203 1 94.5 92 GLY A CA 1
ATOM 776 C C . GLY A 1 92 ? 0.458 12.281 -10.109 1 94.5 92 GLY A C 1
ATOM 777 O O . GLY A 1 92 ? 1.205 12.117 -9.141 1 94.5 92 GLY A O 1
ATOM 778 N N . LEU A 1 93 ? 0.357 11.477 -11.125 1 94.75 93 LEU A N 1
ATOM 779 C CA . LEU A 1 93 ? 1.039 10.188 -11.117 1 94.75 93 LEU A CA 1
ATOM 780 C C . LEU A 1 93 ? 2.545 10.367 -11.281 1 94.75 93 LEU A C 1
ATOM 782 O O . LEU A 1 93 ? 3.328 9.531 -10.828 1 94.75 93 LEU A O 1
ATOM 786 N N . THR A 1 94 ? 2.961 11.469 -11.898 1 93.31 94 THR A N 1
ATOM 787 C CA . THR A 1 94 ? 4.379 11.625 -12.211 1 93.31 94 THR A CA 1
ATOM 788 C C . THR A 1 94 ? 4.988 12.773 -11.406 1 93.31 94 THR A C 1
ATOM 790 O O . THR A 1 94 ? 6.18 13.055 -11.531 1 93.31 94 THR A O 1
ATOM 793 N N . ASP A 1 95 ? 4.152 13.461 -10.648 1 94 95 ASP A N 1
ATOM 794 C CA . ASP A 1 95 ? 4.668 14.562 -9.844 1 94 95 ASP A CA 1
ATOM 795 C C . ASP A 1 95 ? 5.707 14.078 -8.844 1 94 95 ASP A C 1
ATOM 797 O O . ASP A 1 95 ? 5.551 13.008 -8.25 1 94 95 ASP A O 1
ATOM 801 N N . LYS A 1 96 ? 6.699 14.875 -8.625 1 93.25 96 LYS A N 1
ATOM 802 C CA . LYS A 1 96 ? 7.645 14.594 -7.547 1 93.25 96 LYS A CA 1
ATOM 803 C C . LYS A 1 96 ? 7.02 14.867 -6.184 1 93.25 96 LYS A C 1
ATOM 805 O O . LYS A 1 96 ? 6.258 15.82 -6.023 1 93.25 96 LYS A O 1
ATOM 810 N N . ILE A 1 97 ? 7.336 14.008 -5.25 1 94.38 97 ILE A N 1
ATOM 811 C CA . ILE A 1 97 ? 6.809 14.188 -3.902 1 94.38 97 ILE A CA 1
ATOM 812 C C . ILE A 1 97 ? 7.945 14.547 -2.949 1 94.38 97 ILE A C 1
ATOM 814 O O . ILE A 1 97 ? 9.117 14.297 -3.248 1 94.38 97 ILE A O 1
ATOM 818 N N . PRO A 1 98 ? 7.668 15.203 -1.806 1 95 98 PRO A N 1
ATOM 819 C CA . PRO A 1 98 ? 8.703 15.5 -0.814 1 95 98 PRO A CA 1
ATOM 820 C C . PRO A 1 98 ? 9.461 14.258 -0.356 1 95 98 PRO A C 1
ATOM 822 O O . PRO A 1 98 ? 8.859 13.195 -0.188 1 95 98 PRO A O 1
ATOM 825 N N . SER A 1 99 ? 10.727 14.375 -0.2 1 95 99 SER A N 1
ATOM 826 C CA . SER A 1 99 ? 11.555 13.273 0.288 1 95 99 SER A CA 1
ATOM 827 C C . SER A 1 99 ? 11.336 13.039 1.778 1 95 99 SER A C 1
ATOM 829 O O . SER A 1 99 ? 10.773 13.891 2.473 1 95 99 SER A O 1
ATOM 831 N N . HIS A 1 100 ? 11.773 11.859 2.217 1 94.12 100 HIS A N 1
ATOM 832 C CA . HIS A 1 100 ? 11.672 11.547 3.639 1 94.12 100 HIS A CA 1
ATOM 833 C C . HIS A 1 100 ? 12.445 12.562 4.48 1 94.12 100 HIS A C 1
ATOM 835 O O . HIS A 1 100 ? 12 12.938 5.566 1 94.12 100 HIS A O 1
ATOM 841 N N . SER A 1 101 ? 13.609 13.039 4 1 91.06 101 SER A N 1
ATOM 842 C CA . SER A 1 101 ? 14.391 14.039 4.723 1 91.06 101 SER A CA 1
ATOM 843 C C . SER A 1 101 ? 13.633 15.359 4.848 1 91.06 101 SER A C 1
ATOM 845 O O . SER A 1 101 ? 13.695 16.016 5.883 1 91.06 101 SER A O 1
ATOM 847 N N . THR A 1 102 ? 12.922 15.734 3.752 1 90.81 102 THR A N 1
ATOM 848 C CA . THR A 1 102 ? 12.117 16.953 3.762 1 90.81 102 THR A CA 1
ATOM 849 C C . THR A 1 102 ? 11 16.859 4.797 1 90.81 102 THR A C 1
ATOM 851 O O . THR A 1 102 ? 10.766 17.797 5.551 1 90.81 102 THR A O 1
ATOM 854 N N . ILE A 1 103 ? 10.359 15.711 4.848 1 91.5 103 ILE A N 1
ATOM 855 C CA . ILE A 1 103 ? 9.281 15.477 5.805 1 91.5 103 ILE A CA 1
ATOM 856 C C . ILE A 1 103 ? 9.828 15.562 7.23 1 91.5 103 ILE A C 1
ATOM 858 O O . ILE A 1 103 ? 9.281 16.266 8.07 1 91.5 103 ILE A O 1
ATOM 862 N N . SER A 1 104 ? 10.945 14.891 7.457 1 89.06 104 SER A N 1
ATOM 863 C CA . SER A 1 104 ? 11.555 14.828 8.781 1 89.06 104 SER A CA 1
ATOM 864 C C . SER A 1 104 ? 12.008 16.203 9.242 1 89.06 104 SER A C 1
ATOM 866 O O . SER A 1 104 ? 11.773 16.594 10.391 1 89.06 104 SER A O 1
ATOM 868 N N . GLN A 1 105 ? 12.617 16.953 8.391 1 86.31 105 GLN A N 1
ATOM 869 C CA . GLN A 1 105 ? 13.109 18.281 8.727 1 86.31 105 GLN A CA 1
ATOM 870 C C . GLN A 1 105 ? 11.953 19.219 9.07 1 86.31 105 GLN A C 1
ATOM 872 O O . GLN A 1 105 ? 12.047 20 10.023 1 86.31 105 GLN A O 1
ATOM 877 N N . ASN A 1 106 ? 10.945 19.141 8.281 1 84.06 106 ASN A N 1
ATOM 878 C CA . ASN A 1 106 ? 9.789 19.984 8.555 1 84.06 106 ASN A CA 1
ATOM 879 C C . ASN A 1 106 ? 9.117 19.609 9.867 1 84.06 106 ASN A C 1
ATOM 881 O O . ASN A 1 106 ? 8.664 20.484 10.609 1 84.06 106 ASN A O 1
ATOM 885 N N . ARG A 1 107 ? 9.102 18.375 10.141 1 83.12 107 ARG A N 1
ATOM 886 C CA . ARG A 1 107 ? 8.469 17.891 11.367 1 83.12 107 ARG A CA 1
ATOM 887 C C . ARG A 1 107 ? 9.289 18.281 12.594 1 83.12 107 ARG A C 1
ATOM 889 O O . ARG A 1 107 ? 8.734 18.688 13.617 1 83.12 107 ARG A O 1
ATOM 896 N N . THR A 1 108 ? 10.578 18.25 12.508 1 77.88 108 THR A N 1
ATOM 897 C CA . THR A 1 108 ? 11.445 18.422 13.672 1 77.88 108 THR A CA 1
ATOM 898 C C . THR A 1 108 ? 11.852 19.875 13.828 1 77.88 108 THR A C 1
ATOM 900 O O . THR A 1 108 ? 12.031 20.359 14.953 1 77.88 108 THR A O 1
ATOM 903 N N . LYS A 1 109 ? 12.141 20.531 12.789 1 74.12 109 LYS A N 1
ATOM 904 C CA . LYS A 1 109 ? 12.672 21.891 12.883 1 74.12 109 LYS A CA 1
ATOM 905 C C . LYS A 1 109 ? 11.547 22.922 12.953 1 74.12 109 LYS A C 1
ATOM 907 O O . LYS A 1 109 ? 11.602 23.844 13.766 1 74.12 109 LYS A O 1
ATOM 912 N N . ARG A 1 110 ? 10.672 22.719 12.117 1 63.78 110 ARG A N 1
ATOM 913 C CA . ARG A 1 110 ? 9.641 23.734 12 1 63.78 110 ARG A CA 1
ATOM 914 C C . ARG A 1 110 ? 8.695 23.703 13.203 1 63.78 110 ARG A C 1
ATOM 916 O O . ARG A 1 110 ? 8.125 24.734 13.578 1 63.78 110 ARG A O 1
ATOM 923 N N . PHE A 1 111 ? 8.734 22.531 13.727 1 60.03 111 PHE A N 1
ATOM 924 C CA . PHE A 1 111 ? 7.762 22.391 14.805 1 60.03 111 PHE A CA 1
ATOM 925 C C . PHE A 1 111 ? 8.461 22.203 16.141 1 60.03 111 PHE A C 1
ATOM 927 O O . PHE A 1 111 ? 7.84 21.797 17.125 1 60.03 111 PHE A O 1
ATOM 934 N N . SER A 1 112 ? 9.781 22.297 16.141 1 59.62 112 SER A N 1
ATOM 935 C CA . SER A 1 112 ? 10.625 21.953 17.281 1 59.62 112 SER A CA 1
ATOM 936 C C . SER A 1 112 ? 10.242 22.75 18.516 1 59.62 112 SER A C 1
ATOM 938 O O . SER A 1 112 ? 10.328 22.266 19.641 1 59.62 112 SER A O 1
ATOM 940 N N . ASN A 1 113 ? 9.797 23.984 18.281 1 59.88 113 ASN A N 1
ATOM 941 C CA . ASN A 1 113 ? 9.672 24.766 19.516 1 59.88 113 ASN A CA 1
ATOM 942 C C . ASN A 1 113 ? 8.219 24.859 19.969 1 59.88 113 ASN A C 1
ATOM 944 O O . ASN A 1 113 ? 7.883 25.688 20.812 1 59.88 113 ASN A O 1
ATOM 948 N N . THR A 1 114 ? 7.402 24.125 19.328 1 65.56 114 THR A N 1
ATOM 949 C CA . THR A 1 114 ? 6.008 24.188 19.734 1 65.56 114 THR A CA 1
ATOM 950 C C . THR A 1 114 ? 5.316 22.844 19.547 1 65.56 114 THR A C 1
ATOM 952 O O . THR A 1 114 ? 5.848 21.953 18.875 1 65.56 114 THR A O 1
ATOM 955 N N . ASN A 1 115 ? 4.359 22.562 20.438 1 76.88 115 ASN A N 1
ATOM 956 C CA . ASN A 1 115 ? 3.504 21.375 20.297 1 76.88 115 ASN A CA 1
ATOM 957 C C . ASN A 1 115 ? 2.418 21.609 19.25 1 76.88 115 ASN A C 1
ATOM 959 O O . ASN A 1 115 ? 1.399 20.922 19.234 1 76.88 115 ASN A O 1
ATOM 963 N N . ILE A 1 116 ? 2.707 22.594 18.453 1 78.06 116 ILE A N 1
ATOM 964 C CA . ILE A 1 116 ? 1.658 23 17.531 1 78.06 116 ILE A CA 1
ATOM 965 C C . ILE A 1 116 ? 1.402 21.891 16.516 1 78.06 116 ILE A C 1
ATOM 967 O O . ILE A 1 116 ? 0.257 21.641 16.125 1 78.06 116 ILE A O 1
ATOM 971 N N . HIS A 1 117 ? 2.449 21.234 16.094 1 83.5 117 HIS A N 1
ATOM 972 C CA . HIS A 1 117 ? 2.27 20.172 15.125 1 83.5 117 HIS A CA 1
ATOM 973 C C . HIS A 1 117 ? 1.449 19.031 15.711 1 83.5 117 HIS A C 1
ATOM 975 O O . HIS A 1 117 ? 0.613 18.438 15.023 1 83.5 117 HIS A O 1
ATOM 981 N N . GLN A 1 118 ? 1.723 18.75 16.969 1 86.56 118 GLN A N 1
ATOM 982 C CA . GLN A 1 118 ? 0.961 17.719 17.656 1 86.56 118 GLN A CA 1
ATOM 983 C C . GLN A 1 118 ? -0.513 18.094 17.766 1 86.56 118 GLN A C 1
ATOM 985 O O . GLN A 1 118 ? -1.393 17.266 17.516 1 86.56 118 GLN A O 1
ATOM 990 N N . GLU A 1 119 ? -0.751 19.312 18.125 1 87.69 119 GLU A N 1
ATOM 991 C CA . GLU A 1 119 ? -2.119 19.797 18.281 1 87.69 119 GLU A CA 1
ATOM 992 C C . GLU A 1 119 ? -2.879 19.75 16.969 1 87.69 119 GLU A C 1
ATOM 994 O O . GLU A 1 119 ? -4.043 19.359 16.922 1 87.69 119 GLU A O 1
ATOM 999 N N . ILE A 1 120 ? -2.18 20.234 15.977 1 87.75 120 ILE A N 1
ATOM 1000 C CA . ILE A 1 120 ? -2.781 20.219 14.648 1 87.75 120 ILE A CA 1
ATOM 1001 C C . ILE A 1 120 ? -3.123 18.781 14.25 1 87.75 120 ILE A C 1
ATOM 1003 O O . ILE A 1 120 ? -4.242 18.5 13.805 1 87.75 120 ILE A O 1
ATOM 1007 N N . PHE A 1 121 ? -2.227 17.859 14.438 1 90.19 121 PHE A N 1
ATOM 1008 C CA . PHE A 1 121 ? -2.41 16.469 14.047 1 90.19 121 PHE A CA 1
ATOM 1009 C C . PHE A 1 121 ? -3.521 15.828 14.867 1 90.19 121 PHE A C 1
ATOM 1011 O O . PHE A 1 121 ? -4.367 15.109 14.328 1 90.19 121 PHE A O 1
ATOM 1018 N N . ASP A 1 122 ? -3.545 16.156 16.156 1 89.25 122 ASP A N 1
ATOM 1019 C CA . ASP A 1 122 ? -4.602 15.641 17.016 1 89.25 122 ASP A CA 1
ATOM 1020 C C . ASP A 1 122 ? -5.98 16.062 16.516 1 89.25 122 ASP A C 1
ATOM 1022 O O . ASP A 1 122 ? -6.922 15.273 16.516 1 89.25 122 ASP A O 1
ATOM 1026 N N . ASN A 1 123 ? -6.039 17.281 16.156 1 89.38 123 ASN A N 1
ATOM 1027 C CA . ASN A 1 123 ? -7.305 17.828 15.68 1 89.38 123 ASN A CA 1
ATOM 1028 C C . ASN A 1 123 ? -7.77 17.109 14.414 1 89.38 123 ASN A C 1
ATOM 1030 O O . ASN A 1 123 ? -8.953 16.828 14.25 1 89.38 123 ASN A O 1
ATOM 1034 N N . ILE A 1 124 ? -6.867 16.844 13.539 1 90.25 124 ILE A N 1
ATOM 1035 C CA . ILE A 1 124 ? -7.188 16.141 12.305 1 90.25 124 ILE A CA 1
ATOM 1036 C C . ILE A 1 124 ? -7.754 14.758 12.633 1 90.25 124 ILE A C 1
ATOM 1038 O O . ILE A 1 124 ? -8.797 14.359 12.102 1 90.25 124 ILE A O 1
ATOM 1042 N N . VAL A 1 125 ? -7.062 14.031 13.469 1 88.56 125 VAL A N 1
ATOM 1043 C CA . VAL A 1 125 ? -7.469 12.68 13.844 1 88.56 125 VAL A CA 1
ATOM 1044 C C . VAL A 1 125 ? -8.812 12.727 14.562 1 88.56 125 VAL A C 1
ATOM 1046 O O . VAL A 1 125 ? -9.68 11.883 14.328 1 88.56 125 VAL A O 1
ATOM 1049 N N . PHE A 1 126 ? -8.977 13.742 15.398 1 87.19 126 PHE A N 1
ATOM 1050 C CA . PHE A 1 126 ? -10.227 13.93 16.125 1 87.19 126 PHE A CA 1
ATOM 1051 C C . PHE A 1 126 ? -11.391 14.133 15.156 1 87.19 126 PHE A C 1
ATOM 1053 O O . PHE A 1 126 ? -12.445 13.516 15.32 1 87.19 126 PHE A O 1
ATOM 1060 N N . GLN A 1 127 ? -11.211 14.93 14.18 1 87.69 127 GLN A N 1
ATOM 1061 C CA . GLN A 1 127 ? -12.242 15.172 13.18 1 87.69 127 GLN A CA 1
ATOM 1062 C C . GLN A 1 127 ? -12.594 13.891 12.43 1 87.69 127 GLN A C 1
ATOM 1064 O O . GLN A 1 127 ? -13.766 13.625 12.148 1 87.69 127 GLN A O 1
ATOM 1069 N N . ALA A 1 128 ? -11.609 13.125 12.055 1 87.44 128 ALA A N 1
ATOM 1070 C CA . ALA A 1 128 ? -11.828 11.875 11.328 1 87.44 128 ALA A CA 1
ATOM 1071 C C . ALA A 1 128 ? -12.648 10.891 12.156 1 87.44 128 ALA A C 1
ATOM 1073 O O . ALA A 1 128 ? -13.547 10.227 11.633 1 87.44 128 ALA A O 1
ATOM 1074 N N . ILE A 1 129 ? -12.367 10.828 13.414 1 82.94 129 ILE A N 1
ATOM 1075 C CA . ILE A 1 129 ? -13.07 9.914 14.32 1 82.94 129 ILE A CA 1
ATOM 1076 C C . ILE A 1 129 ? -14.5 10.398 14.539 1 82.94 129 ILE A C 1
ATOM 1078 O O . ILE A 1 129 ? -15.445 9.609 14.5 1 82.94 129 ILE A O 1
ATOM 1082 N N . ASN A 1 130 ? -14.625 11.648 14.789 1 81.75 130 ASN A N 1
ATOM 1083 C CA . ASN A 1 130 ? -15.93 12.234 15.102 1 81.75 130 ASN A CA 1
ATOM 1084 C C . ASN A 1 130 ? -16.906 12.094 13.938 1 81.75 130 ASN A C 1
ATOM 1086 O O . ASN A 1 130 ? -18.109 12.023 14.141 1 81.75 130 ASN A O 1
ATOM 1090 N N . ARG A 1 131 ? -16.391 12 12.805 1 83.56 131 ARG A N 1
ATOM 1091 C CA . ARG A 1 131 ? -17.234 11.859 11.617 1 83.56 131 ARG A CA 1
ATOM 1092 C C . ARG A 1 131 ? -17.438 10.391 11.258 1 83.56 131 ARG A C 1
ATOM 1094 O O . ARG A 1 131 ? -17.984 10.07 10.203 1 83.56 131 ARG A O 1
ATOM 1101 N N . ASN A 1 132 ? -16.922 9.445 12.062 1 79.44 132 ASN A N 1
ATOM 1102 C CA . ASN A 1 132 ? -17.047 8 11.914 1 79.44 132 ASN A CA 1
ATOM 1103 C C . ASN A 1 132 ? -16.391 7.508 10.625 1 79.44 132 ASN A C 1
ATOM 1105 O O . ASN A 1 132 ? -16.922 6.613 9.961 1 79.44 132 ASN A O 1
ATOM 1109 N N . LEU A 1 133 ? -15.5 8.266 10.211 1 76.12 133 LEU A N 1
ATOM 1110 C CA . LEU A 1 133 ? -14.789 7.906 8.984 1 76.12 133 LEU A CA 1
ATOM 1111 C C . LEU A 1 133 ? -13.773 6.801 9.258 1 76.12 133 LEU A C 1
ATOM 1113 O O . LEU A 1 133 ? -13.422 6.039 8.352 1 76.12 133 LEU A O 1
ATOM 1117 N N . VAL A 1 134 ? -13.281 6.773 10.391 1 70.81 134 VAL A N 1
ATOM 1118 C CA . VAL A 1 134 ? -12.281 5.789 10.789 1 70.81 134 VAL A CA 1
ATOM 1119 C C . VAL A 1 134 ? -12.766 5.02 12.016 1 70.81 134 VAL A C 1
ATOM 1121 O O . VAL A 1 134 ? -13.383 5.598 12.914 1 70.81 134 VAL A O 1
ATOM 1124 N N . ASP A 1 135 ? -12.844 3.645 11.703 1 60.16 135 ASP A N 1
ATOM 1125 C CA . ASP A 1 135 ? -13.141 2.893 12.922 1 60.16 135 ASP A CA 1
ATOM 1126 C C . ASP A 1 135 ? -12 3.021 13.93 1 60.16 135 ASP A C 1
ATOM 1128 O O . ASP A 1 135 ? -10.836 3.127 13.555 1 60.16 135 ASP A O 1
ATOM 1132 N N . GLY A 1 136 ? -12.32 3.545 15.008 1 53.72 136 GLY A N 1
ATOM 1133 C CA . GLY A 1 136 ? -11.336 3.703 16.078 1 53.72 136 GLY A CA 1
ATOM 1134 C C . GLY A 1 136 ? -10.242 2.656 16.031 1 53.72 136 GLY A C 1
ATOM 1135 O O . GLY A 1 136 ? -9.133 2.895 16.516 1 53.72 136 GLY A O 1
ATOM 1136 N N . LYS A 1 137 ? -10.523 1.452 15.508 1 52.25 137 LYS A N 1
ATOM 1137 C CA . LYS A 1 137 ? -9.57 0.353 15.438 1 52.25 137 LYS A CA 1
ATOM 1138 C C . LYS A 1 137 ? -8.531 0.593 14.352 1 52.25 137 LYS A C 1
ATOM 1140 O O . LYS A 1 137 ? -7.387 0.141 14.461 1 52.25 137 LYS A O 1
ATOM 1145 N N . ILE A 1 138 ? -9.016 1.154 13.375 1 52.09 138 ILE A N 1
ATOM 1146 C CA . ILE A 1 138 ? -8.211 1.278 12.164 1 52.09 138 ILE A CA 1
ATOM 1147 C C . ILE A 1 138 ? -7.039 2.225 12.414 1 52.09 138 ILE A C 1
ATOM 1149 O O . ILE A 1 138 ? -5.98 2.088 11.797 1 52.09 138 ILE A O 1
ATOM 1153 N N . LEU A 1 139 ? -7.203 2.93 13.422 1 57.66 139 LEU A N 1
ATOM 1154 C CA . LEU A 1 139 ? -6.082 3.861 13.516 1 57.66 139 LEU A CA 1
ATOM 1155 C C . LEU A 1 139 ? -4.805 3.135 13.914 1 57.66 139 LEU A C 1
ATOM 1157 O O . LEU A 1 139 ? -4.824 1.928 14.172 1 57.66 139 LEU A O 1
ATOM 1161 N N . TYR A 1 140 ? -3.676 3.828 14.148 1 52.84 140 TYR A N 1
ATOM 1162 C CA . TYR A 1 140 ? -2.297 3.42 14.383 1 52.84 140 TYR A CA 1
ATOM 1163 C C . TYR A 1 140 ? -2.227 2.312 15.43 1 52.84 140 TYR A C 1
ATOM 1165 O O . TYR A 1 140 ? -1.329 1.466 15.383 1 52.84 140 TYR A O 1
ATOM 1173 N N . THR A 1 141 ? -3.174 2.26 16.453 1 51.47 141 THR A N 1
ATOM 1174 C CA . THR A 1 141 ? -2.936 1.327 17.547 1 51.47 141 THR A CA 1
ATOM 1175 C C . THR A 1 141 ? -4.082 0.326 17.672 1 51.47 141 THR A C 1
ATOM 1177 O O . THR A 1 141 ? -5.246 0.679 17.469 1 51.47 141 THR A O 1
ATOM 1180 N N . ASP A 1 142 ? -3.861 -1.003 17.344 1 47.72 142 ASP A N 1
ATOM 1181 C CA . ASP A 1 142 ? -4.793 -2.082 17.656 1 47.72 142 ASP A CA 1
ATOM 1182 C C . ASP A 1 142 ? -5.582 -1.773 18.922 1 47.72 142 ASP A C 1
ATOM 1184 O O . ASP A 1 142 ? -6.641 -2.357 19.172 1 47.72 142 ASP A O 1
ATOM 1188 N N . SER A 1 143 ? -5.027 -1.082 19.719 1 46.47 143 SER A N 1
ATOM 1189 C CA . SER A 1 143 ? -5.555 -1.047 21.078 1 46.47 143 SER A CA 1
ATOM 1190 C C . SER A 1 143 ? -6.664 -0.009 21.203 1 46.47 143 SER A C 1
ATOM 1192 O O . SER A 1 143 ? -7.316 0.078 22.25 1 46.47 143 SER A O 1
ATOM 1194 N N . THR A 1 144 ? -6.719 0.839 20.281 1 49.84 144 THR A N 1
ATOM 1195 C CA . THR A 1 144 ? -7.652 1.885 20.688 1 49.84 144 THR A CA 1
ATOM 1196 C C . THR A 1 144 ? -9.086 1.488 20.344 1 49.84 144 THR A C 1
ATOM 1198 O O . THR A 1 144 ? -9.43 1.32 19.172 1 49.84 144 THR A O 1
ATOM 1201 N N . HIS A 1 145 ? -9.688 0.641 21.109 1 49.81 145 HIS A N 1
ATOM 1202 C CA . HIS A 1 145 ? -11.133 0.472 21.047 1 49.81 145 HIS A CA 1
ATOM 1203 C C . HIS A 1 145 ? -11.852 1.702 21.594 1 49.81 145 HIS A C 1
ATOM 1205 O O . HIS A 1 145 ? -11.828 1.961 22.797 1 49.81 145 HIS A O 1
ATOM 1211 N N . LEU A 1 146 ? -12.031 2.736 20.766 1 50.84 146 LEU A N 1
ATOM 1212 C CA . LEU A 1 146 ? -12.75 3.918 21.219 1 50.84 146 LEU A CA 1
ATOM 1213 C C . LEU A 1 146 ? -14.227 3.605 21.438 1 50.84 146 LEU A C 1
ATOM 1215 O O . LEU A 1 146 ? -14.914 3.172 20.516 1 50.84 146 LEU A O 1
ATOM 1219 N N . LYS A 1 147 ? -14.578 3.115 22.578 1 45.44 147 LYS A N 1
ATOM 1220 C CA . LYS A 1 147 ? -15.984 2.984 22.953 1 45.44 147 LYS A CA 1
ATOM 1221 C C . LYS A 1 147 ? -16.672 4.352 23.016 1 45.44 147 LYS A C 1
ATOM 1223 O O . LYS A 1 147 ? -16.109 5.297 23.578 1 45.44 147 LYS A O 1
ATOM 1228 N N . THR A 1 148 ? -17.688 4.699 22.219 1 47.28 148 THR A N 1
ATOM 1229 C CA . THR A 1 148 ? -18.531 5.863 21.984 1 47.28 148 THR A CA 1
ATOM 1230 C C . THR A 1 148 ? -19.219 6.293 23.281 1 47.28 148 THR A C 1
ATOM 1232 O O . THR A 1 148 ? -20.188 7.047 23.266 1 47.28 148 THR A O 1
ATOM 1235 N N . ASN A 1 149 ? -18.953 6.047 24.484 1 43.41 149 ASN A N 1
ATOM 1236 C CA . ASN A 1 149 ? -19.828 6.625 25.484 1 43.41 149 ASN A CA 1
ATOM 1237 C C . ASN A 1 149 ? -19.562 8.117 25.688 1 43.41 149 ASN A C 1
ATOM 1239 O O . ASN A 1 149 ? -18.453 8.578 25.438 1 43.41 149 ASN A O 1
ATOM 1243 N N . ALA A 1 150 ? -20.594 8.969 26.156 1 46.97 150 ALA A N 1
ATOM 1244 C CA . ALA A 1 150 ? -20.844 10.391 26.391 1 46.97 150 ALA A CA 1
ATOM 1245 C C . ALA A 1 150 ? -19.625 11.07 27 1 46.97 150 ALA A C 1
ATOM 1247 O O . ALA A 1 150 ? -19.266 12.188 26.594 1 46.97 150 ALA A O 1
ATOM 1248 N N . ASN A 1 151 ? -19.234 10.664 28.266 1 49 151 ASN A N 1
ATOM 1249 C CA . ASN A 1 151 ? -18.094 11.188 29 1 49 151 ASN A CA 1
ATOM 1250 C C . ASN A 1 151 ? -16.781 10.984 28.234 1 49 151 ASN A C 1
ATOM 1252 O O . ASN A 1 151 ? -15.695 11.18 28.781 1 49 151 ASN A O 1
ATOM 1256 N N . LYS A 1 152 ? -16.922 10.812 26.766 1 60.47 152 LYS A N 1
ATOM 1257 C CA . LYS A 1 152 ? -16.297 10.055 25.688 1 60.47 152 LYS A CA 1
ATOM 1258 C C . LYS A 1 152 ? -15.375 10.945 24.844 1 60.47 152 LYS A C 1
ATOM 1260 O O . LYS A 1 152 ? -14.305 10.508 24.422 1 60.47 152 LYS A O 1
ATOM 1265 N N . HIS A 1 153 ? -15.812 12.281 24.984 1 71.81 153 HIS A N 1
ATOM 1266 C CA . HIS A 1 153 ? -15.016 13.141 24.125 1 71.81 153 HIS A CA 1
ATOM 1267 C C . HIS A 1 153 ? -13.633 13.391 24.719 1 71.81 153 HIS A C 1
ATOM 1269 O O . HIS A 1 153 ? -12.625 13.328 24.016 1 71.81 153 HIS A O 1
ATOM 1275 N N . LYS A 1 154 ? -13.711 13.75 26.047 1 75.69 154 LYS A N 1
ATOM 1276 C CA . LYS A 1 154 ? -12.43 13.992 26.703 1 75.69 154 LYS A CA 1
ATOM 1277 C C . LYS A 1 154 ? -11.531 12.758 26.641 1 75.69 154 LYS A C 1
ATOM 1279 O O . LYS A 1 154 ? -10.328 12.875 26.391 1 75.69 154 LYS A O 1
ATOM 1284 N N . PHE A 1 155 ? -12.125 11.773 26.969 1 75.25 155 PHE A N 1
ATOM 1285 C CA . PHE A 1 155 ? -11.383 10.516 26.922 1 75.25 155 PHE A CA 1
ATOM 1286 C C . PHE A 1 155 ? -10.875 10.242 25.516 1 75.25 155 PHE A C 1
ATOM 1288 O O . PHE A 1 155 ? -9.719 9.852 25.328 1 75.25 155 PHE A O 1
ATOM 1295 N N . ILE A 1 156 ? -11.672 10.531 24.578 1 76.69 156 ILE A N 1
ATOM 1296 C CA . ILE A 1 156 ? -11.305 10.312 23.188 1 76.69 156 ILE A CA 1
ATOM 1297 C C . ILE A 1 156 ? -10.125 11.211 22.812 1 76.69 156 ILE A C 1
ATOM 1299 O O . ILE A 1 156 ? -9.172 10.758 22.172 1 76.69 156 ILE A O 1
ATOM 1303 N N . LYS A 1 157 ? -10.211 12.383 23.312 1 81.88 157 LYS A N 1
ATOM 1304 C CA . LYS A 1 157 ? -9.148 13.328 23 1 81.88 157 LYS A CA 1
ATOM 1305 C C . LYS A 1 157 ? -7.828 12.891 23.641 1 81.88 157 LYS A C 1
ATOM 1307 O O . LYS A 1 157 ? -6.766 13.016 23.016 1 81.88 157 LYS A O 1
ATOM 1312 N N . LYS A 1 158 ? -7.949 12.461 24.812 1 83.94 158 LYS A N 1
ATOM 1313 C CA . LYS A 1 158 ? -6.754 11.984 25.5 1 83.94 158 LYS A CA 1
ATOM 1314 C C . LYS A 1 158 ? -6.145 10.781 24.781 1 83.94 158 LYS A C 1
ATOM 1316 O O . LYS A 1 158 ? -4.926 10.695 24.641 1 83.94 158 LYS A O 1
ATOM 1321 N N . GLU A 1 159 ? -6.988 9.922 24.375 1 83.62 159 GLU A N 1
ATOM 1322 C CA . GLU A 1 159 ? -6.523 8.734 23.656 1 83.62 159 GLU A CA 1
ATOM 1323 C C . GLU A 1 159 ? -5.926 9.102 22.312 1 83.62 159 GLU A C 1
ATOM 1325 O O . GLU A 1 159 ? -4.949 8.492 21.875 1 83.62 159 GLU A O 1
ATOM 1330 N N . ILE A 1 160 ? -6.543 10.039 21.75 1 85.19 160 ILE A N 1
ATOM 1331 C CA . ILE A 1 160 ? -6.039 10.508 20.469 1 85.19 160 ILE A CA 1
ATOM 1332 C C . ILE A 1 160 ? -4.629 11.07 20.641 1 85.19 160 ILE A C 1
ATOM 1334 O O . ILE A 1 160 ? -3.717 10.719 19.891 1 85.19 160 ILE A O 1
ATOM 1338 N N . THR A 1 161 ? -4.473 11.898 21.656 1 86.94 161 THR A N 1
ATOM 1339 C CA . THR A 1 161 ? -3.17 12.508 21.891 1 86.94 161 THR A CA 1
ATOM 1340 C C . THR A 1 161 ? -2.117 11.445 22.188 1 86.94 161 THR A C 1
ATOM 1342 O O . THR A 1 161 ? -0.994 11.516 21.688 1 86.94 161 THR A O 1
ATOM 1345 N N . ARG A 1 162 ? -2.506 10.57 22.922 1 86.81 162 ARG A N 1
ATOM 1346 C CA . ARG A 1 162 ? -1.588 9.484 23.25 1 86.81 162 ARG A CA 1
ATOM 1347 C C . ARG A 1 162 ? -1.175 8.727 21.984 1 86.81 162 ARG A C 1
ATOM 1349 O O . ARG A 1 162 ? 0.012 8.477 21.766 1 86.81 162 ARG A O 1
ATOM 1356 N N . SER A 1 163 ? -2.115 8.344 21.203 1 86.75 163 SER A N 1
ATOM 1357 C CA . SER A 1 163 ? -1.858 7.566 20 1 86.75 163 SER A CA 1
ATOM 1358 C C . SER A 1 163 ? -1.008 8.344 19 1 86.75 163 SER A C 1
ATOM 1360 O O . SER A 1 163 ? -0.1 7.789 18.391 1 86.75 163 SER A O 1
ATOM 1362 N N . THR A 1 164 ? -1.303 9.57 18.828 1 88.62 164 THR A N 1
ATOM 1363 C CA . THR A 1 164 ? -0.557 10.383 17.875 1 88.62 164 THR A CA 1
ATOM 1364 C C . THR A 1 164 ? 0.872 10.609 18.359 1 88.62 164 THR A C 1
ATOM 1366 O O . THR A 1 164 ? 1.809 10.633 17.562 1 88.62 164 THR A O 1
ATOM 1369 N N . LYS A 1 165 ? 1.042 10.82 19.641 1 87.88 165 LYS A N 1
ATOM 1370 C CA . LYS A 1 165 ? 2.381 10.938 20.203 1 87.88 165 LYS A CA 1
ATOM 1371 C C . LYS A 1 165 ? 3.195 9.672 19.969 1 87.88 165 LYS A C 1
ATOM 1373 O O . LYS A 1 165 ? 4.383 9.742 19.656 1 87.88 165 LYS A O 1
ATOM 1378 N N . GLU A 1 166 ? 2.561 8.625 20.188 1 87.69 166 GLU A N 1
ATOM 1379 C CA . GLU A 1 166 ? 3.229 7.352 19.953 1 87.69 166 GLU A CA 1
ATOM 1380 C C . GLU A 1 166 ? 3.672 7.223 18.5 1 87.69 166 GLU A C 1
ATOM 1382 O O . GLU A 1 166 ? 4.762 6.719 18.219 1 87.69 166 GLU A O 1
ATOM 1387 N N . TYR A 1 167 ? 2.826 7.629 17.656 1 89.44 167 TYR A N 1
ATOM 1388 C CA . TYR A 1 167 ? 3.15 7.59 16.234 1 89.44 167 TYR A CA 1
ATOM 1389 C C . TYR A 1 167 ? 4.379 8.438 15.93 1 89.44 167 TYR A C 1
ATOM 1391 O O . TYR A 1 167 ? 5.305 7.988 15.258 1 89.44 167 TYR A O 1
ATOM 1399 N N . PHE A 1 168 ? 4.422 9.625 16.438 1 88.06 168 PHE A N 1
ATOM 1400 C CA . PHE A 1 168 ? 5.555 10.516 16.203 1 88.06 168 PHE A CA 1
ATOM 1401 C C . PHE A 1 168 ? 6.828 9.945 16.797 1 88.06 168 PHE A C 1
ATOM 1403 O O . PHE A 1 168 ? 7.906 10.047 16.203 1 88.06 168 PHE A O 1
ATOM 1410 N N . ASN A 1 169 ? 6.656 9.375 17.938 1 88.19 169 ASN A N 1
ATOM 1411 C CA . ASN A 1 169 ? 7.809 8.742 18.578 1 88.19 169 ASN A CA 1
ATOM 1412 C C . ASN A 1 169 ? 8.375 7.617 17.719 1 88.19 169 ASN A C 1
ATOM 1414 O O . ASN A 1 169 ? 9.594 7.449 17.625 1 88.19 169 ASN A O 1
ATOM 1418 N N . LYS A 1 170 ? 7.496 6.93 17.125 1 88.69 170 LYS A N 1
ATOM 1419 C CA . LYS A 1 170 ? 7.938 5.855 16.234 1 88.69 170 LYS A CA 1
ATOM 1420 C C . LYS A 1 170 ? 8.711 6.406 15.047 1 88.69 170 LYS A C 1
ATOM 1422 O O . LYS A 1 170 ? 9.719 5.84 14.641 1 88.69 170 LYS A O 1
ATOM 1427 N N . LEU A 1 171 ? 8.195 7.457 14.492 1 90 171 LEU A N 1
ATOM 1428 C CA . LEU A 1 171 ? 8.875 8.094 13.367 1 90 171 LEU A CA 1
ATOM 1429 C C . LEU A 1 171 ? 10.266 8.57 13.773 1 90 171 LEU A C 1
ATOM 1431 O O . LEU A 1 171 ? 11.234 8.383 13.031 1 90 171 LEU A O 1
ATOM 1435 N N . GLU A 1 172 ? 10.336 9.109 14.945 1 87.69 172 GLU A N 1
ATOM 1436 C CA . GLU A 1 172 ? 11.617 9.602 15.453 1 87.69 172 GLU A CA 1
ATOM 1437 C C . GLU A 1 172 ? 12.594 8.453 15.703 1 87.69 172 GLU A C 1
ATOM 1439 O O . GLU A 1 172 ? 13.781 8.562 15.391 1 87.69 172 GLU A O 1
ATOM 1444 N N . ASP A 1 173 ? 12.078 7.418 16.266 1 88.62 173 ASP A N 1
ATOM 1445 C CA . ASP A 1 173 ? 12.906 6.242 16.516 1 88.62 173 ASP A CA 1
ATOM 1446 C C . ASP A 1 173 ? 13.5 5.703 15.219 1 88.62 173 ASP A C 1
ATOM 1448 O O . ASP A 1 173 ? 14.664 5.309 15.18 1 88.62 173 ASP A O 1
ATOM 1452 N N . ASP A 1 174 ? 12.719 5.715 14.234 1 87.5 174 ASP A N 1
ATOM 1453 C CA . ASP A 1 174 ? 13.172 5.207 12.945 1 87.5 174 ASP A CA 1
ATOM 1454 C C . ASP A 1 174 ? 14.273 6.09 12.359 1 87.5 174 ASP A C 1
ATOM 1456 O O . ASP A 1 174 ? 15.266 5.586 11.82 1 87.5 174 ASP A O 1
ATOM 1460 N N . ILE A 1 175 ? 14.102 7.328 12.438 1 84.25 175 ILE A N 1
ATOM 1461 C CA . ILE A 1 175 ? 15.086 8.273 11.938 1 84.25 175 ILE A CA 1
ATOM 1462 C C . ILE A 1 175 ? 16.406 8.102 12.695 1 84.25 175 ILE A C 1
ATOM 1464 O O . ILE A 1 175 ? 17.484 8.094 12.102 1 84.25 175 ILE A O 1
ATOM 1468 N N . ASN A 1 176 ? 16.25 7.977 13.953 1 84.81 176 ASN A N 1
ATOM 1469 C CA . ASN A 1 176 ? 17.438 7.848 14.805 1 84.81 176 ASN A CA 1
ATOM 1470 C C . ASN A 1 176 ? 18.172 6.539 14.531 1 84.81 176 ASN A C 1
ATOM 1472 O O . ASN A 1 176 ? 19.406 6.5 14.57 1 84.81 176 ASN A O 1
ATOM 1476 N N . LYS A 1 177 ? 17.438 5.527 14.305 1 81.94 177 LYS A N 1
ATOM 1477 C CA . LYS A 1 177 ? 18.062 4.258 13.945 1 81.94 177 LYS A CA 1
ATOM 1478 C C . LYS A 1 177 ? 18.859 4.391 12.648 1 81.94 177 LYS A C 1
ATOM 1480 O O . LYS A 1 177 ? 19.953 3.852 12.531 1 81.94 177 LYS A O 1
ATOM 1485 N N . ASP A 1 178 ? 18.312 5.098 11.805 1 75.81 178 ASP A N 1
ATOM 1486 C CA . ASP A 1 178 ? 18.984 5.32 10.531 1 75.81 178 ASP A CA 1
ATOM 1487 C C . ASP A 1 178 ? 20.219 6.184 10.703 1 75.81 178 ASP A C 1
ATOM 1489 O O . ASP A 1 178 ? 21.25 5.93 10.078 1 75.81 178 ASP A O 1
ATOM 1493 N N . ARG A 1 179 ? 20.141 7.117 11.523 1 73.06 179 ARG A N 1
ATOM 1494 C CA . ARG A 1 179 ? 21.266 8 11.797 1 73.06 179 ARG A CA 1
ATOM 1495 C C . ARG A 1 179 ? 22.406 7.242 12.461 1 73.06 179 ARG A C 1
ATOM 1497 O O . ARG A 1 179 ? 23.578 7.422 12.109 1 73.06 179 ARG A O 1
ATOM 1504 N N . ILE A 1 180 ? 22.062 6.398 13.352 1 71.75 180 ILE A N 1
ATOM 1505 C CA . ILE A 1 180 ? 23.062 5.598 14.047 1 71.75 180 ILE A CA 1
ATOM 1506 C C . ILE A 1 180 ? 23.75 4.66 13.062 1 71.75 180 ILE A C 1
ATOM 1508 O O . ILE A 1 180 ? 24.984 4.527 13.078 1 71.75 180 ILE A O 1
ATOM 1512 N N . ASN A 1 181 ? 22.969 4.125 12.188 1 71.31 181 ASN A N 1
ATOM 1513 C CA . ASN A 1 181 ? 23.516 3.217 11.188 1 71.31 181 ASN A CA 1
ATOM 1514 C C . ASN A 1 181 ? 24.438 3.953 10.211 1 71.31 181 ASN A C 1
ATOM 1516 O O . ASN A 1 181 ? 25.312 3.346 9.602 1 71.31 181 ASN A O 1
ATOM 1520 N N . HIS A 1 182 ? 24.219 5.203 10.141 1 72.81 182 HIS A N 1
ATOM 1521 C CA . HIS A 1 182 ? 25.047 5.992 9.234 1 72.81 182 HIS A CA 1
ATOM 1522 C C . HIS A 1 182 ? 26.016 6.879 10.008 1 72.81 182 HIS A C 1
ATOM 1524 O O . HIS A 1 182 ? 26.531 7.855 9.461 1 72.81 182 HIS A O 1
ATOM 1530 N N . ASN A 1 183 ? 26.125 6.598 11.266 1 65.94 183 ASN A N 1
ATOM 1531 C CA . ASN A 1 183 ? 27.094 7.23 12.148 1 65.94 183 ASN A CA 1
ATOM 1532 C C . ASN A 1 183 ? 26.766 8.703 12.375 1 65.94 183 ASN A C 1
ATOM 1534 O O . ASN A 1 183 ? 27.672 9.547 12.406 1 65.94 183 ASN A O 1
ATOM 1538 N N . LYS A 1 184 ? 25.609 9.055 12.273 1 66.75 184 LYS A N 1
ATOM 1539 C CA . LYS A 1 184 ? 25.172 10.422 12.562 1 66.75 184 LYS A CA 1
ATOM 1540 C C . LYS A 1 184 ? 24.547 10.523 13.953 1 66.75 184 LYS A C 1
ATOM 1542 O O . LYS A 1 184 ? 24.109 9.516 14.516 1 66.75 184 LYS A O 1
ATOM 1547 N N . LYS A 1 185 ? 24.688 11.742 14.625 1 67.06 185 LYS A N 1
ATOM 1548 C CA . LYS A 1 185 ? 24.141 11.961 15.953 1 67.06 185 LYS A CA 1
ATOM 1549 C C . LYS A 1 185 ? 22.609 11.844 15.945 1 67.06 185 LYS A C 1
ATOM 1551 O O . LYS A 1 185 ? 21.953 12.352 15.039 1 67.06 185 LYS A O 1
ATOM 1556 N N . PRO A 1 186 ? 22.062 11.047 17 1 64.44 186 PRO A N 1
ATOM 1557 C CA . PRO A 1 186 ? 20.594 10.93 17.109 1 64.44 186 PRO A CA 1
ATOM 1558 C C . PRO A 1 186 ? 19.906 12.273 17.312 1 64.44 186 PRO A C 1
ATOM 1560 O O . PRO A 1 186 ? 20.531 13.227 17.797 1 64.44 186 PRO A O 1
ATOM 1563 N N . LEU A 1 187 ? 18.641 12.414 16.703 1 58.22 187 LEU A N 1
ATOM 1564 C CA . LEU A 1 187 ? 17.844 13.617 16.953 1 58.22 187 LEU A CA 1
ATOM 1565 C C . LEU A 1 187 ? 17.469 13.734 18.422 1 58.22 187 LEU A C 1
ATOM 1567 O O . LEU A 1 187 ? 17.312 12.727 19.109 1 58.22 187 LEU A O 1
ATOM 1571 N N . LYS A 1 188 ? 17.562 14.945 19.062 1 55.78 188 LYS A N 1
ATOM 1572 C CA . LYS A 1 188 ? 17.312 15.148 20.484 1 55.78 188 LYS A CA 1
ATOM 1573 C C . LYS A 1 188 ? 15.852 14.867 20.828 1 55.78 188 LYS A C 1
ATOM 1575 O O . LYS A 1 188 ? 14.938 15.344 20.141 1 55.78 188 LYS A O 1
ATOM 1580 N N . LYS A 1 189 ? 15.547 13.789 21.516 1 55.06 189 LYS A N 1
ATOM 1581 C CA . LYS A 1 189 ? 14.234 13.5 22.062 1 55.06 189 LYS A CA 1
ATOM 1582 C C . LYS A 1 189 ? 13.75 14.633 22.969 1 55.06 189 LYS A C 1
ATOM 1584 O O . LYS A 1 189 ? 14.445 15.023 23.906 1 55.06 189 LYS A O 1
ATOM 1589 N N . ASP A 1 190 ? 12.891 15.68 22.391 1 37.41 190 ASP A N 1
ATOM 1590 C CA . ASP A 1 190 ? 12.422 16.656 23.359 1 37.41 190 ASP A CA 1
ATOM 1591 C C . ASP A 1 190 ? 11.359 16.062 24.281 1 37.41 190 ASP A C 1
ATOM 1593 O O . ASP A 1 190 ? 10.555 15.234 23.859 1 37.41 190 ASP A O 1
ATOM 1597 N N . MET B 1 1 ? 3.611 33.281 -3.303 1 27.03 1 MET B N 1
ATOM 1598 C CA . MET B 1 1 ? 2.318 32.938 -3.893 1 27.03 1 MET B CA 1
ATOM 1599 C C . MET B 1 1 ? 2.092 31.422 -3.871 1 27.03 1 MET B C 1
ATOM 1601 O O . MET B 1 1 ? 2.893 30.672 -4.418 1 27.03 1 MET B O 1
ATOM 1605 N N . PHE B 1 2 ? 1.773 30.812 -2.766 1 39.31 2 PHE B N 1
ATOM 1606 C CA . PHE B 1 2 ? 1.498 29.391 -2.721 1 39.31 2 PHE B CA 1
ATOM 1607 C C . PHE B 1 2 ? 0.741 28.938 -3.965 1 39.31 2 PHE B C 1
ATOM 1609 O O . PHE B 1 2 ? -0.246 29.562 -4.355 1 39.31 2 PHE B O 1
ATOM 1616 N N . ASN B 1 3 ? 1.324 28.719 -5.035 1 37.94 3 ASN B N 1
ATOM 1617 C CA . ASN B 1 3 ? 0.691 28.312 -6.285 1 37.94 3 ASN B CA 1
ATOM 1618 C C . ASN B 1 3 ? -0.555 27.469 -6.027 1 37.94 3 ASN B C 1
ATOM 1620 O O . ASN B 1 3 ? -0.568 26.625 -5.125 1 37.94 3 ASN B O 1
ATOM 1624 N N . ASN B 1 4 ? -1.722 28.062 -6.148 1 40.34 4 ASN B N 1
ATOM 1625 C CA . ASN B 1 4 ? -3.061 27.484 -6.215 1 40.34 4 ASN B CA 1
ATOM 1626 C C . ASN B 1 4 ? -3.035 26.094 -6.816 1 40.34 4 ASN B C 1
ATOM 1628 O O . ASN B 1 4 ? -2.682 25.922 -7.984 1 40.34 4 ASN B O 1
ATOM 1632 N N . ASN B 1 5 ? -2.375 25.172 -6.207 1 45.69 5 ASN B N 1
ATOM 1633 C CA . ASN B 1 5 ? -2.41 23.797 -6.66 1 45.69 5 ASN B CA 1
ATOM 1634 C C . ASN B 1 5 ? -3.717 23.469 -7.379 1 45.69 5 ASN B C 1
ATOM 1636 O O . ASN B 1 5 ? -4.789 23.5 -6.773 1 45.69 5 ASN B O 1
ATOM 1640 N N . GLU B 1 6 ? -3.932 24.062 -8.508 1 49.5 6 GLU B N 1
ATOM 1641 C CA . GLU B 1 6 ? -4.98 23.578 -9.391 1 49.5 6 GLU B CA 1
ATOM 1642 C C . GLU B 1 6 ? -5.32 22.109 -9.086 1 49.5 6 GLU B C 1
ATOM 1644 O O . GLU B 1 6 ? -4.453 21.359 -8.648 1 49.5 6 GLU B O 1
ATOM 1649 N N . ILE B 1 7 ? -6.574 21.797 -8.719 1 59.12 7 ILE B N 1
ATOM 1650 C CA . ILE B 1 7 ? -7.137 20.531 -8.273 1 59.12 7 ILE B CA 1
ATOM 1651 C C . ILE B 1 7 ? -6.551 19.391 -9.094 1 59.12 7 ILE B C 1
ATOM 1653 O O . ILE B 1 7 ? -6.941 19.172 -10.25 1 59.12 7 ILE B O 1
ATOM 1657 N N . LYS B 1 8 ? -5.242 19.156 -8.984 1 64 8 LYS B N 1
ATOM 1658 C CA . LYS B 1 8 ? -4.523 18.125 -9.742 1 64 8 LYS B CA 1
ATOM 1659 C C . LYS B 1 8 ? -5.266 16.797 -9.703 1 64 8 LYS B C 1
ATOM 1661 O O . LYS B 1 8 ? -5.066 15.945 -10.57 1 64 8 LYS B O 1
ATOM 1666 N N . GLN B 1 9 ? -6.281 16.766 -8.906 1 72.38 9 GLN B N 1
ATOM 1667 C CA . GLN B 1 9 ? -7.047 15.531 -8.82 1 72.38 9 GLN B CA 1
ATOM 1668 C C . GLN B 1 9 ? -7.836 15.273 -10.094 1 72.38 9 GLN B C 1
ATOM 1670 O O . GLN B 1 9 ? -8.188 14.133 -10.398 1 72.38 9 GLN B O 1
ATOM 1675 N N . ASN B 1 10 ? -7.863 16.344 -10.961 1 73 10 ASN B N 1
ATOM 1676 C CA . ASN B 1 10 ? -8.703 16.172 -12.141 1 73 10 ASN B CA 1
ATOM 1677 C C . ASN B 1 10 ? -7.918 16.391 -13.43 1 73 10 ASN B C 1
ATOM 1679 O O . ASN B 1 10 ? -8.484 16.781 -14.453 1 73 10 ASN B O 1
ATOM 1683 N N . GLN B 1 11 ? -6.656 16.141 -13.375 1 81.44 11 GLN B N 1
ATOM 1684 C CA . GLN B 1 11 ? -5.848 16.359 -14.57 1 81.44 11 GLN B CA 1
ATOM 1685 C C . GLN B 1 11 ? -5.668 15.062 -15.359 1 81.44 11 GLN B C 1
ATOM 1687 O O . GLN B 1 11 ? -5.477 13.992 -14.773 1 81.44 11 GLN B O 1
ATOM 1692 N N . LEU B 1 12 ? -5.91 15.211 -16.734 1 88 12 LEU B N 1
ATOM 1693 C CA . LEU B 1 12 ? -5.617 14.109 -17.641 1 88 12 LEU B CA 1
ATOM 1694 C C . LEU B 1 12 ? -4.113 13.898 -17.781 1 88 12 LEU B C 1
ATOM 1696 O O . LEU B 1 12 ? -3.363 14.859 -17.969 1 88 12 LEU B O 1
ATOM 1700 N N . GLU B 1 13 ? -3.682 12.672 -17.625 1 91.5 13 GLU B N 1
ATOM 1701 C CA . GLU B 1 13 ? -2.256 12.367 -17.703 1 91.5 13 GLU B CA 1
ATOM 1702 C C . GLU B 1 13 ? -1.98 11.258 -18.703 1 91.5 13 GLU B C 1
ATOM 1704 O O . GLU B 1 13 ? -2.752 10.305 -18.812 1 91.5 13 GLU B O 1
ATOM 1709 N N . LEU B 1 14 ? -0.936 11.484 -19.469 1 92 14 LEU B N 1
ATOM 1710 C CA . LEU B 1 14 ? -0.38 10.477 -20.359 1 92 14 LEU B CA 1
ATOM 1711 C C . LEU B 1 14 ? 0.831 9.797 -19.719 1 92 14 LEU B C 1
ATOM 1713 O O . LEU B 1 14 ? 1.866 10.438 -19.516 1 92 14 LEU B O 1
ATOM 1717 N N . VAL B 1 15 ? 0.603 8.445 -19.469 1 93.94 15 VAL B N 1
ATOM 1718 C CA . VAL B 1 15 ? 1.681 7.844 -18.688 1 93.94 15 VAL B CA 1
ATOM 1719 C C . VAL B 1 15 ? 1.936 6.418 -19.172 1 93.94 15 VAL B C 1
ATOM 1721 O O . VAL B 1 15 ? 1.061 5.793 -19.781 1 93.94 15 VAL B O 1
ATOM 1724 N N . TYR B 1 16 ? 3.25 6.031 -19 1 93.31 16 TYR B N 1
ATOM 1725 C CA . TYR B 1 16 ? 3.623 4.621 -19.016 1 93.31 16 TYR B CA 1
ATOM 1726 C C . TYR B 1 16 ? 3.707 4.059 -17.609 1 93.31 16 TYR B C 1
ATOM 1728 O O . TYR B 1 16 ? 4.441 4.586 -16.766 1 93.31 16 TYR B O 1
ATOM 1736 N N . ILE B 1 17 ? 2.887 2.992 -17.375 1 94.38 17 ILE B N 1
ATOM 1737 C CA . ILE B 1 17 ? 2.918 2.408 -16.047 1 94.38 17 ILE B CA 1
ATOM 1738 C C . ILE B 1 17 ? 4.348 2.008 -15.688 1 94.38 17 ILE B C 1
ATOM 1740 O O . ILE B 1 17 ? 4.754 2.094 -14.531 1 94.38 17 ILE B O 1
ATOM 1744 N N . GLU B 1 18 ? 5.168 1.659 -16.656 1 94.56 18 GLU B N 1
ATOM 1745 C CA . GLU B 1 18 ? 6.574 1.297 -16.469 1 94.56 18 GLU B CA 1
ATOM 1746 C C . GLU B 1 18 ? 7.348 2.414 -15.781 1 94.56 18 GLU B C 1
ATOM 1748 O O . GLU B 1 18 ? 8.211 2.148 -14.945 1 94.56 18 GLU B O 1
ATOM 1753 N N . ASN B 1 19 ? 6.953 3.602 -16.062 1 94.44 19 ASN B N 1
ATOM 1754 C CA . ASN B 1 19 ? 7.691 4.754 -15.555 1 94.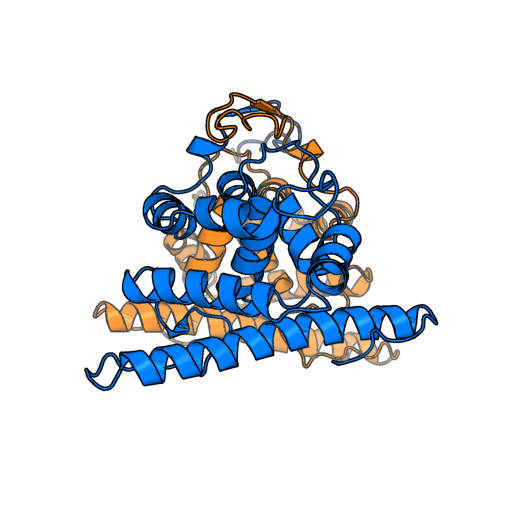44 19 ASN B CA 1
ATOM 1755 C C . ASN B 1 19 ? 7.234 5.133 -14.148 1 94.44 19 ASN B C 1
ATOM 1757 O O . ASN B 1 19 ? 7.883 5.934 -13.477 1 94.44 19 ASN B O 1
ATOM 1761 N N . LEU B 1 20 ? 6.137 4.551 -13.75 1 95.88 20 LEU B N 1
ATOM 1762 C CA . LEU B 1 20 ? 5.578 4.91 -12.453 1 95.88 20 LEU B CA 1
ATOM 1763 C C . LEU B 1 20 ? 6.148 4.023 -11.352 1 95.88 20 LEU B C 1
ATOM 1765 O O . LEU B 1 20 ? 6.004 4.328 -10.164 1 95.88 20 LEU B O 1
ATOM 1769 N N . VAL B 1 21 ? 6.77 2.932 -11.68 1 96.62 21 VAL B N 1
ATOM 1770 C CA . VAL B 1 21 ? 7.359 2.012 -10.711 1 96.62 21 VAL B CA 1
ATOM 1771 C C . VAL B 1 21 ? 8.844 2.338 -10.531 1 96.62 21 VAL B C 1
ATOM 1773 O O . VAL B 1 21 ? 9.609 2.312 -11.492 1 96.62 21 VAL B O 1
ATOM 1776 N N . PRO B 1 22 ? 9.211 2.654 -9.289 1 96.12 22 PRO B N 1
ATOM 1777 C CA . PRO B 1 22 ? 10.625 2.969 -9.062 1 96.12 22 PRO B CA 1
ATOM 1778 C C . PRO B 1 22 ? 11.555 1.874 -9.57 1 96.12 22 PRO B C 1
ATOM 1780 O O . PRO B 1 22 ? 11.242 0.687 -9.453 1 96.12 22 PRO B O 1
ATOM 1783 N N . GLU B 1 23 ? 12.711 2.301 -10 1 94.06 23 GLU B N 1
ATOM 1784 C CA . GLU B 1 23 ? 13.672 1.375 -10.594 1 94.06 23 GLU B CA 1
ATOM 1785 C C . GLU B 1 23 ? 14.172 0.367 -9.562 1 94.06 23 GLU B C 1
ATOM 1787 O O . GLU B 1 23 ? 14.477 -0.78 -9.906 1 94.06 23 GLU B O 1
ATOM 1792 N N . ASN B 1 24 ? 14.211 0.771 -8.336 1 91.5 24 ASN B N 1
ATOM 1793 C CA . ASN B 1 24 ? 14.773 -0.085 -7.293 1 91.5 24 ASN B CA 1
ATOM 1794 C C . ASN B 1 24 ? 13.672 -0.817 -6.523 1 91.5 24 ASN B C 1
ATOM 1796 O O . ASN B 1 24 ? 13.922 -1.359 -5.445 1 91.5 24 ASN B O 1
ATOM 1800 N N . HIS B 1 25 ? 12.484 -0.811 -7.051 1 93.5 25 HIS B N 1
ATOM 1801 C CA . HIS B 1 25 ? 11.398 -1.514 -6.387 1 93.5 25 HIS B CA 1
ATOM 1802 C C . HIS B 1 25 ? 11.625 -3.021 -6.398 1 93.5 25 HIS B C 1
ATOM 1804 O O . HIS B 1 25 ? 12.055 -3.58 -7.414 1 93.5 25 HIS B O 1
ATOM 1810 N N . ILE B 1 26 ? 11.305 -3.691 -5.359 1 91.06 26 ILE B N 1
ATOM 1811 C CA . ILE B 1 26 ? 11.594 -5.109 -5.176 1 91.06 26 ILE B CA 1
ATOM 1812 C C . ILE B 1 26 ? 10.875 -5.93 -6.242 1 91.06 26 ILE B C 1
ATOM 1814 O O . ILE B 1 26 ? 11.398 -6.938 -6.719 1 91.06 26 ILE B O 1
ATOM 1818 N N . LEU B 1 27 ? 9.727 -5.496 -6.66 1 94 27 LEU B N 1
ATOM 1819 C CA . LEU B 1 27 ? 8.945 -6.258 -7.633 1 94 27 LEU B CA 1
ATOM 1820 C C . LEU B 1 27 ? 9.602 -6.223 -9.008 1 94 27 LEU B C 1
ATOM 1822 O O . LEU B 1 27 ? 9.367 -7.105 -9.836 1 94 27 LEU B O 1
ATOM 1826 N N . ARG B 1 28 ? 10.398 -5.223 -9.312 1 93.06 28 ARG B N 1
ATOM 1827 C CA . ARG B 1 28 ? 11.172 -5.227 -10.547 1 93.06 28 ARG B CA 1
ATOM 1828 C C . ARG B 1 28 ? 12.234 -6.32 -10.523 1 93.06 28 ARG B C 1
ATOM 1830 O O . ARG B 1 28 ? 12.453 -7.004 -11.523 1 93.06 28 ARG B O 1
ATOM 1837 N N . LYS B 1 29 ? 12.867 -6.449 -9.367 1 90.94 29 LYS B N 1
ATOM 1838 C CA . LYS B 1 29 ? 13.867 -7.504 -9.219 1 90.94 29 LYS B CA 1
ATOM 1839 C C . LYS B 1 29 ? 13.227 -8.883 -9.336 1 90.94 29 LYS B C 1
ATOM 1841 O O . LYS B 1 29 ? 13.758 -9.758 -10.023 1 90.94 29 LYS B O 1
ATOM 1846 N N . ILE B 1 30 ? 12.141 -9.008 -8.703 1 91.75 30 ILE B N 1
ATOM 1847 C CA . ILE B 1 30 ? 11.445 -10.289 -8.727 1 91.75 30 ILE B CA 1
ATOM 1848 C C . ILE B 1 30 ? 11.047 -10.625 -10.164 1 91.75 30 ILE B C 1
ATOM 1850 O O . ILE B 1 30 ? 11.258 -11.75 -10.617 1 91.75 30 ILE B O 1
ATOM 1854 N N . ASP B 1 31 ? 10.5 -9.68 -10.82 1 92.31 31 ASP B N 1
ATOM 1855 C CA . ASP B 1 31 ? 10.055 -9.891 -12.195 1 92.31 31 ASP B CA 1
ATOM 1856 C C . ASP B 1 31 ? 11.234 -10.234 -13.109 1 92.31 31 ASP B C 1
ATOM 1858 O O . ASP B 1 31 ? 11.078 -11 -14.055 1 92.31 31 ASP B O 1
ATOM 1862 N N . LYS B 1 32 ? 12.336 -9.703 -12.82 1 91.19 32 LYS B N 1
ATOM 1863 C CA . LYS B 1 32 ? 13.531 -9.906 -13.625 1 91.19 32 LYS B CA 1
ATOM 1864 C C . LYS B 1 32 ? 14.125 -11.297 -13.391 1 91.19 32 LYS B C 1
ATOM 1866 O O . LYS B 1 32 ? 14.578 -11.953 -14.328 1 91.19 32 LYS B O 1
ATOM 1871 N N . TYR B 1 33 ? 14.008 -11.812 -12.172 1 89.81 33 TYR B N 1
ATOM 1872 C CA . TYR B 1 33 ? 14.836 -12.969 -11.836 1 89.81 33 TYR B CA 1
ATOM 1873 C C . TYR B 1 33 ? 13.977 -14.219 -11.648 1 89.81 33 TYR B C 1
ATOM 1875 O O . TYR B 1 33 ? 14.5 -15.336 -11.648 1 89.81 33 TYR B O 1
ATOM 1883 N N . ILE B 1 34 ? 12.75 -14.078 -11.422 1 90.12 34 ILE B N 1
ATOM 1884 C CA . ILE B 1 34 ? 11.891 -15.242 -11.242 1 90.12 34 ILE B CA 1
ATOM 1885 C C . ILE B 1 34 ? 11.023 -15.438 -12.484 1 90.12 34 ILE B C 1
ATOM 1887 O O . ILE B 1 34 ? 10.312 -14.523 -12.906 1 90.12 34 ILE B O 1
ATOM 1891 N N . ASP B 1 35 ? 11.117 -16.594 -13.062 1 89.75 35 ASP B N 1
ATOM 1892 C CA . ASP B 1 35 ? 10.258 -16.953 -14.188 1 89.75 35 ASP B CA 1
ATOM 1893 C C . ASP B 1 35 ? 9.008 -17.703 -13.695 1 89.75 35 ASP B C 1
ATOM 1895 O O . ASP B 1 35 ? 9.094 -18.859 -13.281 1 89.75 35 ASP B O 1
ATOM 1899 N N . PHE B 1 36 ? 7.871 -17.062 -13.875 1 91.62 36 PHE B N 1
ATOM 1900 C CA . PHE B 1 36 ? 6.625 -17.625 -13.352 1 91.62 36 PHE B CA 1
ATOM 1901 C C . PHE B 1 36 ? 5.949 -18.5 -14.391 1 91.62 36 PHE B C 1
ATOM 1903 O O . PHE B 1 36 ? 4.918 -19.109 -14.117 1 91.62 36 PHE B O 1
ATOM 1910 N N . SER B 1 37 ? 6.496 -18.672 -15.578 1 88.06 37 SER B N 1
ATOM 1911 C CA . SER B 1 37 ? 5.844 -19.359 -16.688 1 88.06 37 SER B CA 1
ATOM 1912 C C . SER B 1 37 ? 5.668 -20.844 -16.375 1 88.06 37 SER B C 1
ATOM 1914 O O . SER B 1 37 ? 4.805 -21.5 -16.969 1 88.06 37 SER B O 1
ATOM 1916 N N . PHE B 1 38 ? 6.488 -21.391 -15.477 1 85.81 38 PHE B N 1
ATOM 1917 C CA . PHE B 1 38 ? 6.418 -22.812 -15.133 1 85.81 38 PHE B CA 1
ATOM 1918 C C . PHE B 1 38 ? 5.062 -23.156 -14.531 1 85.81 38 PHE B C 1
ATOM 1920 O O . PHE B 1 38 ? 4.648 -24.312 -14.547 1 85.81 38 PHE B O 1
ATOM 1927 N N . ILE B 1 39 ? 4.355 -22.141 -14.031 1 87.12 39 ILE B N 1
ATOM 1928 C CA . ILE B 1 39 ? 3.066 -22.344 -13.383 1 87.12 39 ILE B CA 1
ATOM 1929 C C . ILE B 1 39 ? 2.045 -22.828 -14.406 1 87.12 39 ILE B C 1
ATOM 1931 O O . ILE B 1 39 ? 1.21 -23.688 -14.109 1 87.12 39 ILE B O 1
ATOM 1935 N N . ARG B 1 40 ? 2.123 -22.281 -15.578 1 82.06 40 ARG B N 1
ATOM 1936 C CA . ARG B 1 40 ? 1.181 -22.625 -16.641 1 82.06 40 ARG B CA 1
ATOM 1937 C C . ARG B 1 40 ? 1.295 -24.094 -17 1 82.06 40 ARG B C 1
ATOM 1939 O O . ARG B 1 40 ? 0.294 -24.734 -17.328 1 82.06 40 ARG B O 1
ATOM 1946 N N . ASP B 1 41 ? 2.455 -24.625 -16.969 1 76.75 41 ASP B N 1
ATOM 1947 C CA . ASP B 1 41 ? 2.707 -26.016 -17.328 1 76.75 41 ASP B CA 1
ATOM 1948 C C . ASP B 1 41 ? 2.094 -26.969 -16.312 1 76.75 41 ASP B C 1
ATOM 1950 O O . ASP B 1 41 ? 1.695 -28.078 -16.641 1 76.75 41 ASP B O 1
ATOM 1954 N N . LEU B 1 42 ? 2.004 -26.438 -15.203 1 72.31 42 LEU B N 1
ATOM 1955 C CA . LEU B 1 42 ? 1.514 -27.297 -14.125 1 72.31 42 LEU B CA 1
ATOM 1956 C C . LEU B 1 42 ? -0.006 -27.219 -14.016 1 72.31 42 LEU B C 1
ATOM 1958 O O . LEU B 1 42 ? -0.645 -28.141 -13.516 1 72.31 42 LEU B O 1
ATOM 1962 N N . TYR B 1 43 ? -0.49 -26.094 -14.461 1 65.44 43 TYR B N 1
ATOM 1963 C CA . TYR B 1 43 ? -1.915 -25.844 -14.281 1 65.44 43 TYR B CA 1
ATOM 1964 C C . TYR B 1 43 ? -2.711 -26.312 -15.492 1 65.44 43 TYR B C 1
ATOM 1966 O O . TYR B 1 43 ? -3.898 -26.625 -15.383 1 65.44 43 TYR B O 1
ATOM 1974 N N . CYS B 1 44 ? -2.418 -26.125 -16.906 1 57.31 44 CYS B N 1
ATOM 1975 C CA . CYS B 1 44 ? -3.203 -26.359 -18.109 1 57.31 44 CYS B CA 1
ATOM 1976 C C . CYS B 1 44 ? -3.648 -27.812 -18.188 1 57.31 44 CYS B C 1
ATOM 1978 O O . CYS B 1 44 ? -4.516 -28.172 -19 1 57.31 44 CYS B O 1
ATOM 1980 N N . ALA B 1 45 ? -2.951 -28.703 -17.688 1 52.12 45 ALA B N 1
ATOM 1981 C CA . ALA B 1 45 ? -3.291 -30.047 -18.172 1 52.12 45 ALA B CA 1
ATOM 1982 C C . ALA B 1 45 ? -4.805 -30.234 -18.234 1 52.12 45 ALA B C 1
ATOM 1984 O O . ALA B 1 45 ? -5.332 -30.719 -19.234 1 52.12 45 ALA B O 1
ATOM 1985 N N . ASP B 1 46 ? -5.477 -30.578 -17.281 1 48.09 46 ASP B N 1
ATOM 1986 C CA . ASP B 1 46 ? -6.797 -31.203 -17.312 1 48.09 46 ASP B CA 1
ATOM 1987 C C . ASP B 1 46 ? -7.895 -30.156 -17.078 1 48.09 46 ASP B C 1
ATOM 1989 O O . ASP B 1 46 ? -9.078 -30.5 -17.062 1 48.09 46 ASP B O 1
ATOM 1993 N N . ASN B 1 47 ? -7.535 -28.906 -16.719 1 51.25 47 ASN B N 1
ATOM 1994 C CA . ASN B 1 47 ? -8.664 -28.188 -16.141 1 51.25 47 ASN B CA 1
ATOM 1995 C C . ASN B 1 47 ? -9.219 -27.141 -17.109 1 51.25 47 ASN B C 1
ATOM 1997 O O . ASN B 1 47 ? -8.508 -26.688 -18.016 1 51.25 47 ASN B O 1
ATOM 2001 N N . GLY B 1 48 ? -10.453 -27.234 -17.531 1 49.94 48 GLY B N 1
ATOM 2002 C CA . GLY B 1 48 ? -11.258 -26.281 -18.297 1 49.94 48 GLY B CA 1
ATOM 2003 C C . GLY B 1 48 ? -10.648 -24.891 -18.359 1 49.94 48 GLY B C 1
ATOM 2004 O O . GLY B 1 48 ? -9.648 -24.625 -17.688 1 49.94 48 GLY B O 1
ATOM 2005 N N . ARG B 1 49 ? -10.898 -24.016 -19.453 1 51.84 49 ARG B N 1
ATOM 2006 C CA . ARG B 1 49 ? -10.406 -22.672 -19.703 1 51.84 49 ARG B CA 1
ATOM 2007 C C . ARG B 1 49 ? -10.508 -21.797 -18.453 1 51.84 49 ARG B C 1
ATOM 2009 O O . ARG B 1 49 ? -11.602 -21.516 -17.984 1 51.84 49 ARG B O 1
ATOM 2016 N N . PRO B 1 50 ? -9.391 -21.766 -17.734 1 58.09 50 PRO B N 1
ATOM 2017 C CA . PRO B 1 50 ? -9.492 -20.922 -16.531 1 58.09 50 PRO B CA 1
ATOM 2018 C C . PRO B 1 50 ? -9.859 -19.484 -16.859 1 58.09 50 PRO B C 1
ATOM 2020 O O . PRO B 1 50 ? -9.523 -18.969 -17.922 1 58.09 50 PRO B O 1
ATOM 2023 N N . SER B 1 51 ? -10.867 -18.969 -16.094 1 69 51 SER B N 1
ATOM 2024 C CA . SER B 1 51 ? -11.281 -17.578 -16.234 1 69 51 SER B CA 1
ATOM 2025 C C . SER B 1 51 ? -10.125 -16.625 -15.977 1 69 51 SER B C 1
ATOM 2027 O O . SER B 1 51 ? -10.039 -15.562 -16.594 1 69 51 SER B O 1
ATOM 2029 N N . VAL B 1 52 ? -9.094 -17.109 -15.156 1 83.19 52 VAL B N 1
ATOM 2030 C CA . VAL B 1 52 ? -7.973 -16.234 -14.852 1 83.19 52 VAL B CA 1
ATOM 2031 C C . VAL B 1 52 ? -6.656 -16.969 -15.078 1 83.19 52 VAL B C 1
ATOM 2033 O O . VAL B 1 52 ? -6.539 -18.156 -14.75 1 83.19 52 VAL B O 1
ATOM 2036 N N . ASP B 1 53 ? -5.66 -16.359 -15.656 1 87.62 53 ASP B N 1
ATOM 2037 C CA . ASP B 1 53 ? -4.316 -16.906 -15.844 1 87.62 53 ASP B CA 1
ATOM 2038 C C . ASP B 1 53 ? -3.717 -17.344 -14.508 1 87.62 53 ASP B C 1
ATOM 2040 O O . A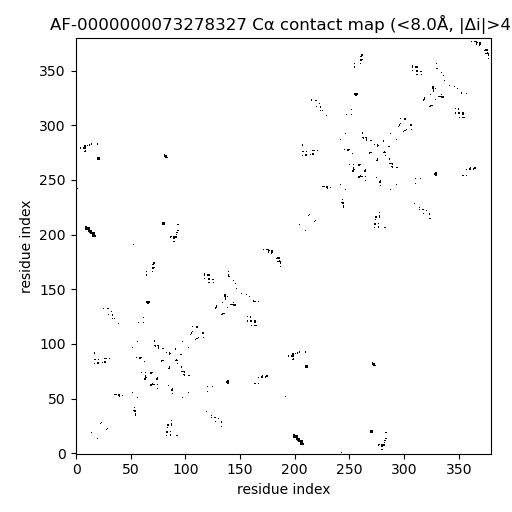SP B 1 53 ? -3.596 -16.547 -13.578 1 87.62 53 ASP B O 1
ATOM 2044 N N . PRO B 1 54 ? -3.354 -18.641 -14.375 1 88.81 54 PRO B N 1
ATOM 2045 C CA . PRO B 1 54 ? -2.791 -19.109 -13.109 1 88.81 54 PRO B CA 1
ATOM 2046 C C . PRO B 1 54 ? -1.551 -18.328 -12.688 1 88.81 54 PRO B C 1
ATOM 2048 O O . PRO B 1 54 ? -1.298 -18.156 -11.492 1 88.81 54 PRO B O 1
ATOM 2051 N N . VAL B 1 55 ? -0.787 -17.828 -13.633 1 92.5 55 VAL B N 1
ATOM 2052 C CA . VAL B 1 55 ? 0.401 -17.031 -13.32 1 92.5 55 VAL B CA 1
ATOM 2053 C C . VAL B 1 55 ? -0.003 -15.766 -12.578 1 92.5 55 VAL B C 1
ATOM 2055 O O . VAL B 1 55 ? 0.61 -15.414 -11.562 1 92.5 55 VAL B O 1
ATOM 2058 N N . VAL B 1 56 ? -1.05 -15.133 -13.047 1 93.5 56 VAL B N 1
ATOM 2059 C CA . VAL B 1 56 ? -1.547 -13.914 -12.414 1 93.5 56 VAL B CA 1
ATOM 2060 C C . VAL B 1 56 ? -2.043 -14.227 -11.008 1 93.5 56 VAL B C 1
ATOM 2062 O O . VAL B 1 56 ? -1.745 -13.492 -10.062 1 93.5 56 VAL B O 1
ATOM 2065 N N . LEU B 1 57 ? -2.697 -15.312 -10.906 1 92.06 57 LEU B N 1
ATOM 2066 C CA . LEU B 1 57 ? -3.246 -15.703 -9.609 1 92.06 57 LEU B CA 1
ATOM 2067 C C . LEU B 1 57 ? -2.131 -15.922 -8.594 1 92.06 57 LEU B C 1
ATOM 2069 O O . LEU B 1 57 ? -2.186 -15.383 -7.484 1 92.06 57 LEU B O 1
ATOM 2073 N N . PHE B 1 58 ? -1.13 -16.641 -8.945 1 92.56 58 PHE B N 1
ATOM 2074 C CA . PHE B 1 58 ? -0.032 -16.922 -8.031 1 92.56 58 PHE B CA 1
ATOM 2075 C C . PHE B 1 58 ? 0.767 -15.648 -7.738 1 92.56 58 PHE B C 1
ATOM 2077 O O . PHE B 1 58 ? 1.245 -15.453 -6.617 1 92.56 58 PHE B O 1
ATOM 2084 N N . LYS B 1 59 ? 0.911 -14.805 -8.758 1 95.81 59 LYS B N 1
ATOM 2085 C CA . LYS B 1 59 ? 1.586 -13.531 -8.531 1 95.81 59 LYS B CA 1
ATOM 2086 C C . LYS B 1 59 ? 0.817 -12.672 -7.527 1 95.81 59 LYS B C 1
ATOM 2088 O O . LYS B 1 59 ? 1.418 -12 -6.688 1 95.81 59 LYS B O 1
ATOM 2093 N N . MET B 1 60 ? -0.478 -12.68 -7.621 1 96.38 60 MET B N 1
ATOM 2094 C CA . MET B 1 60 ? -1.298 -11.945 -6.664 1 96.38 60 MET B CA 1
ATOM 2095 C C . MET B 1 60 ? -1.073 -12.461 -5.246 1 96.38 60 MET B C 1
ATOM 2097 O O . MET B 1 60 ? -0.821 -11.672 -4.328 1 96.38 60 MET B O 1
ATOM 2101 N N . LEU B 1 61 ? -1.116 -13.766 -5.086 1 93.38 61 LEU B N 1
ATOM 2102 C CA . LEU B 1 61 ? -0.901 -14.359 -3.773 1 93.38 61 LEU B CA 1
ATOM 2103 C C . LEU B 1 61 ? 0.51 -14.078 -3.27 1 93.38 61 LEU B C 1
ATOM 2105 O O . LEU B 1 61 ? 0.71 -13.828 -2.078 1 93.38 61 LEU B O 1
ATOM 2109 N N . PHE B 1 62 ? 1.436 -14.078 -4.156 1 93.75 62 PHE B N 1
ATOM 2110 C CA . PHE B 1 62 ? 2.826 -13.805 -3.814 1 93.75 62 PHE B CA 1
ATOM 2111 C C . PHE B 1 62 ? 2.988 -12.375 -3.316 1 93.75 62 PHE B C 1
ATOM 2113 O O . PHE B 1 62 ? 3.711 -12.125 -2.348 1 93.75 62 PHE B O 1
ATOM 2120 N N . ILE B 1 63 ? 2.301 -11.406 -3.969 1 95.19 63 ILE B N 1
ATOM 2121 C CA . ILE B 1 63 ? 2.287 -10.023 -3.5 1 95.19 63 ILE B CA 1
ATOM 2122 C C . ILE B 1 63 ? 1.813 -9.977 -2.049 1 95.19 63 ILE B C 1
ATOM 2124 O O . ILE B 1 63 ? 2.459 -9.352 -1.199 1 95.19 63 ILE B O 1
ATOM 2128 N N . GLY B 1 64 ? 0.686 -10.617 -1.8 1 94 64 GLY B N 1
ATOM 2129 C CA . GLY B 1 64 ? 0.175 -10.648 -0.438 1 94 64 GLY B CA 1
ATOM 2130 C C . GLY B 1 64 ? 1.168 -11.211 0.561 1 94 64 GLY B C 1
ATOM 2131 O O . GLY B 1 64 ? 1.357 -10.648 1.641 1 94 64 GLY B O 1
ATOM 2132 N N . TYR B 1 65 ? 1.811 -12.297 0.179 1 91 65 TYR B N 1
ATOM 2133 C CA . TYR B 1 65 ? 2.791 -12.945 1.038 1 91 65 TYR B CA 1
ATOM 2134 C C . TYR B 1 65 ? 3.988 -12.039 1.291 1 91 65 TYR B C 1
ATOM 2136 O O . TYR B 1 65 ? 4.414 -11.867 2.436 1 91 65 TYR B O 1
ATOM 2144 N N . LEU B 1 66 ? 4.484 -11.422 0.286 1 90.06 66 LEU B N 1
ATOM 2145 C CA . LEU B 1 66 ? 5.695 -10.609 0.327 1 90.06 66 LEU B CA 1
ATOM 2146 C C . LEU B 1 66 ? 5.477 -9.344 1.155 1 90.06 66 LEU B C 1
ATOM 2148 O O . LEU B 1 66 ? 6.371 -8.914 1.888 1 90.06 66 LEU B O 1
ATOM 2152 N N . PHE B 1 67 ? 4.293 -8.797 1.052 1 90.12 67 PHE B N 1
ATOM 2153 C CA . PHE B 1 67 ? 4.066 -7.488 1.662 1 90.12 67 PHE B CA 1
ATOM 2154 C C . PHE B 1 67 ? 3.172 -7.617 2.891 1 90.12 67 PHE B C 1
ATOM 2156 O O . PHE B 1 67 ? 2.707 -6.609 3.434 1 90.12 67 PHE B O 1
ATOM 2163 N N . GLY B 1 68 ? 2.861 -8.805 3.283 1 87.69 68 GLY B N 1
ATOM 2164 C CA . GLY B 1 68 ? 2.189 -9.062 4.547 1 87.69 68 GLY B CA 1
ATOM 2165 C C . GLY B 1 68 ? 0.708 -8.734 4.512 1 87.69 68 GLY B C 1
ATOM 2166 O O . GLY B 1 68 ? 0.151 -8.25 5.5 1 87.69 68 GLY B O 1
ATOM 2167 N N . ILE B 1 69 ? 0.024 -8.914 3.389 1 90.75 69 ILE B N 1
ATOM 2168 C CA . ILE B 1 69 ? -1.414 -8.703 3.266 1 90.75 69 ILE B CA 1
ATOM 2169 C C . ILE B 1 69 ? -2.158 -9.992 3.58 1 90.75 69 ILE B C 1
ATOM 2171 O O . ILE B 1 69 ? -2.078 -10.961 2.822 1 90.75 69 ILE B O 1
ATOM 2175 N N . ARG B 1 70 ? -2.955 -10.008 4.582 1 88 70 ARG B N 1
ATOM 2176 C CA . ARG B 1 70 ? -3.406 -11.266 5.18 1 88 70 ARG B CA 1
ATOM 2177 C C . ARG B 1 70 ? -4.855 -11.555 4.812 1 88 70 ARG B C 1
ATOM 2179 O O . ARG B 1 70 ? -5.473 -12.461 5.375 1 88 70 ARG B O 1
ATOM 2186 N N . SER B 1 71 ? -5.438 -10.828 3.973 1 92.12 71 SER B N 1
ATOM 2187 C CA . SER B 1 71 ? -6.793 -11.023 3.463 1 92.12 71 SER B CA 1
ATOM 2188 C C . SER B 1 71 ? -6.848 -10.812 1.954 1 92.12 71 SER B C 1
ATOM 2190 O O . SER B 1 71 ? -6.25 -9.867 1.43 1 92.12 71 SER B O 1
ATOM 2192 N N . GLU B 1 72 ? -7.539 -11.773 1.275 1 95 72 GLU B N 1
ATOM 2193 C CA . GLU B 1 72 ? -7.684 -11.625 -0.17 1 95 72 GLU B CA 1
ATOM 2194 C C . GLU B 1 72 ? -8.492 -10.383 -0.521 1 95 72 GLU B C 1
ATOM 2196 O O . GLU B 1 72 ? -8.25 -9.742 -1.546 1 95 72 GLU B O 1
ATOM 2201 N N . ARG B 1 73 ? -9.508 -10.016 0.375 1 94 73 ARG B N 1
ATOM 2202 C CA . ARG B 1 73 ? -10.25 -8.773 0.184 1 94 73 ARG B CA 1
ATOM 2203 C C . ARG B 1 73 ? -9.32 -7.566 0.256 1 94 73 ARG B C 1
ATOM 2205 O O . ARG B 1 73 ? -9.367 -6.688 -0.607 1 94 73 ARG B O 1
ATOM 2212 N N . GLN B 1 74 ? -8.438 -7.598 1.253 1 93.81 74 GLN B N 1
ATOM 2213 C CA . GLN B 1 74 ? -7.473 -6.512 1.397 1 93.81 74 GLN B CA 1
ATOM 2214 C C . GLN B 1 74 ? -6.465 -6.512 0.251 1 93.81 74 GLN B C 1
ATOM 2216 O O . GLN B 1 74 ? -6.062 -5.453 -0.23 1 93.81 74 GLN B O 1
ATOM 2221 N N . LEU B 1 75 ? -6.078 -7.688 -0.165 1 96 75 LEU B N 1
ATOM 2222 C CA . LEU B 1 75 ? -5.137 -7.82 -1.271 1 96 75 LEU B CA 1
ATOM 2223 C C . LEU B 1 75 ? -5.672 -7.141 -2.527 1 96 75 LEU B C 1
ATOM 2225 O O . LEU B 1 75 ? -4.969 -6.352 -3.162 1 96 75 LEU B O 1
ATOM 2229 N N . VAL B 1 76 ? -6.926 -7.391 -2.875 1 97.12 76 VAL B N 1
ATOM 2230 C CA . VAL B 1 76 ? -7.539 -6.824 -4.07 1 97.12 76 VAL B CA 1
ATOM 2231 C C . VAL B 1 76 ? -7.633 -5.309 -3.938 1 97.12 76 VAL B C 1
ATOM 2233 O O . VAL B 1 76 ? -7.328 -4.574 -4.879 1 97.12 76 VAL B O 1
ATOM 2236 N N . LYS B 1 77 ? -8.008 -4.824 -2.779 1 95.69 77 LYS B N 1
ATOM 2237 C CA . LYS B 1 77 ? -8.078 -3.387 -2.533 1 95.69 77 LYS B CA 1
ATOM 2238 C C . LYS B 1 77 ? -6.711 -2.73 -2.734 1 95.69 77 LYS B C 1
ATOM 2240 O O . LYS B 1 77 ? -6.617 -1.647 -3.316 1 95.69 77 LYS B O 1
ATOM 2245 N N . GLU B 1 78 ? -5.684 -3.393 -2.246 1 96.25 78 GLU B N 1
ATOM 2246 C CA . GLU B 1 78 ? -4.332 -2.859 -2.383 1 96.25 78 GLU B CA 1
ATOM 2247 C C . GLU B 1 78 ? -3.891 -2.84 -3.846 1 96.25 78 GLU B C 1
ATOM 2249 O O . GLU B 1 78 ? -3.293 -1.866 -4.305 1 96.25 78 GLU B O 1
ATOM 2254 N N . ILE B 1 79 ? -4.141 -3.865 -4.559 1 97.94 79 ILE B N 1
ATOM 2255 C CA . ILE B 1 79 ? -3.732 -3.971 -5.957 1 97.94 79 ILE B CA 1
ATOM 2256 C C . ILE B 1 79 ? -4.43 -2.891 -6.781 1 97.94 79 ILE B C 1
ATOM 2258 O O . ILE B 1 79 ? -3.848 -2.342 -7.719 1 97.94 79 ILE B O 1
ATOM 2262 N N . GLN B 1 80 ? -5.617 -2.518 -6.457 1 97.25 80 GLN B N 1
ATOM 2263 C CA . GLN B 1 80 ? -6.402 -1.533 -7.191 1 97.25 80 GLN B CA 1
ATOM 2264 C C . GLN B 1 80 ? -5.695 -0.181 -7.227 1 97.25 80 GLN B C 1
ATOM 2266 O O . GLN B 1 80 ? -5.793 0.55 -8.219 1 97.25 80 GLN B O 1
ATOM 2271 N N . VAL B 1 8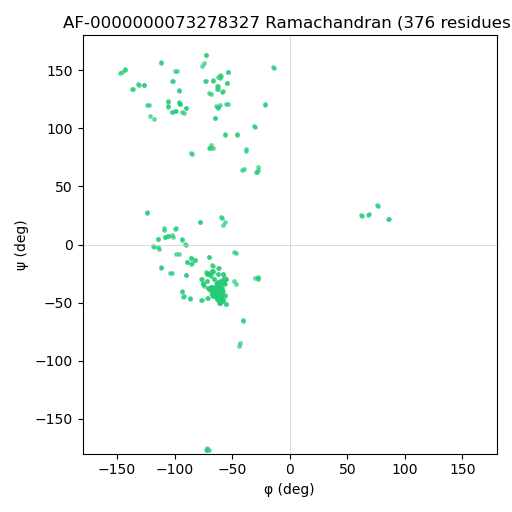1 ? -4.961 0.082 -6.18 1 97.88 81 VAL B N 1
ATOM 2272 C CA . VAL B 1 81 ? -4.473 1.453 -6.094 1 97.88 81 VAL B CA 1
ATOM 2273 C C . VAL B 1 81 ? -2.945 1.459 -6.109 1 97.88 81 VAL B C 1
ATOM 2275 O O . VAL B 1 81 ? -2.322 2.521 -6.078 1 97.88 81 VAL B O 1
ATOM 2278 N N . ASN B 1 82 ? -2.264 0.328 -6.164 1 98.25 82 ASN B N 1
ATOM 2279 C CA . ASN B 1 82 ? -0.808 0.237 -6.16 1 98.25 82 ASN B CA 1
ATOM 2280 C C . ASN B 1 82 ? -0.258 -0.035 -7.559 1 98.25 82 ASN B C 1
ATOM 2282 O O . ASN B 1 82 ? -0.441 -1.127 -8.102 1 98.25 82 ASN B O 1
ATOM 2286 N N . VAL B 1 83 ? 0.468 0.903 -8.109 1 97.81 83 VAL B N 1
ATOM 2287 C CA . VAL B 1 83 ? 0.883 0.823 -9.5 1 97.81 83 VAL B CA 1
ATOM 2288 C C . VAL B 1 83 ? 1.958 -0.251 -9.664 1 97.81 83 VAL B C 1
ATOM 2290 O O . VAL B 1 83 ? 2.066 -0.878 -10.719 1 97.81 83 VAL B O 1
ATOM 2293 N N . ALA B 1 84 ? 2.777 -0.461 -8.656 1 97.81 84 ALA B N 1
ATOM 2294 C CA . ALA B 1 84 ? 3.805 -1.496 -8.734 1 97.81 84 ALA B CA 1
ATOM 2295 C C . ALA B 1 84 ? 3.18 -2.889 -8.773 1 97.81 84 ALA B C 1
ATOM 2297 O O . ALA B 1 84 ? 3.641 -3.76 -9.516 1 97.81 84 ALA B O 1
ATOM 2298 N N . TYR B 1 85 ? 2.139 -3.068 -7.934 1 98.19 85 TYR B N 1
ATOM 2299 C CA . TYR B 1 85 ? 1.432 -4.344 -7.949 1 98.19 85 TYR B CA 1
ATOM 2300 C C . TYR B 1 85 ? 0.823 -4.609 -9.32 1 98.19 85 TYR B C 1
ATOM 2302 O O . TYR B 1 85 ? 0.978 -5.703 -9.875 1 98.19 85 TYR B O 1
ATOM 2310 N N . ARG B 1 86 ? 0.154 -3.586 -9.859 1 97.69 86 ARG B N 1
ATOM 2311 C CA . ARG B 1 86 ? -0.49 -3.727 -11.164 1 97.69 86 ARG B CA 1
ATOM 2312 C C . ARG B 1 86 ? 0.538 -4 -12.258 1 97.69 86 ARG B C 1
ATOM 2314 O O . ARG B 1 86 ? 0.345 -4.891 -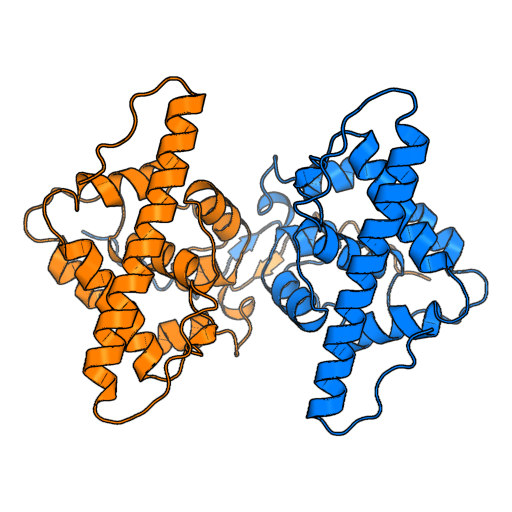13.086 1 97.69 86 ARG B O 1
ATOM 2321 N N . TRP B 1 87 ? 1.63 -3.316 -12.195 1 97.38 87 TRP B N 1
ATOM 2322 C CA . TRP B 1 87 ? 2.719 -3.514 -13.141 1 97.38 87 TRP B CA 1
ATOM 2323 C C . TRP B 1 87 ? 3.232 -4.949 -13.094 1 97.38 87 TRP B C 1
ATOM 2325 O O . TRP B 1 87 ? 3.385 -5.598 -14.133 1 97.38 87 TRP B O 1
ATOM 2335 N N . PHE B 1 88 ? 3.496 -5.422 -11.938 1 97 88 PHE B N 1
ATOM 2336 C CA . PHE B 1 88 ? 4.031 -6.766 -11.727 1 97 88 PHE B CA 1
ATOM 2337 C C . PHE B 1 88 ? 3.074 -7.82 -12.273 1 97 88 PHE B C 1
ATOM 2339 O O . PHE B 1 88 ? 3.51 -8.844 -12.805 1 97 88 PHE B O 1
ATOM 2346 N N . LEU B 1 89 ? 1.769 -7.555 -12.164 1 96.62 89 LEU B N 1
ATOM 2347 C CA . LEU B 1 89 ? 0.742 -8.5 -12.594 1 96.62 89 LEU B CA 1
ATOM 2348 C C . LEU B 1 89 ? 0.501 -8.391 -14.094 1 96.62 89 LEU B C 1
ATOM 2350 O O . LEU B 1 89 ? -0.189 -9.227 -14.68 1 96.62 89 LEU B O 1
ATOM 2354 N N . GLY B 1 90 ? 1.004 -7.375 -14.664 1 95.19 90 GLY B N 1
ATOM 2355 C CA . GLY B 1 90 ? 0.802 -7.148 -16.094 1 95.19 90 GLY B CA 1
ATOM 2356 C C . GLY B 1 90 ? -0.487 -6.414 -16.406 1 95.19 90 GLY B C 1
ATOM 2357 O O . GLY B 1 90 ? -1.03 -6.539 -17.5 1 95.19 90 GLY B O 1
ATOM 2358 N N . TYR B 1 91 ? -1.021 -5.703 -15.445 1 95.38 91 TYR B N 1
ATOM 2359 C CA . TYR B 1 91 ? -2.242 -4.93 -15.633 1 95.38 91 TYR B CA 1
ATOM 2360 C C . TYR B 1 91 ? -1.927 -3.449 -15.812 1 95.38 91 TYR B C 1
ATOM 2362 O O . TYR B 1 91 ? -1.034 -2.912 -15.156 1 95.38 91 TYR B O 1
ATOM 2370 N N . GLY B 1 92 ? -2.645 -2.834 -16.688 1 94.62 92 GLY B N 1
ATOM 2371 C CA . GLY B 1 92 ? -2.611 -1.381 -16.75 1 94.62 92 GLY B CA 1
ATOM 2372 C C . GLY B 1 92 ? -3.328 -0.717 -15.594 1 94.62 92 GLY B C 1
ATOM 2373 O O . GLY B 1 92 ? -3.83 -1.397 -14.695 1 94.62 92 GLY B O 1
ATOM 2374 N N . LEU B 1 93 ? -3.367 0.582 -15.648 1 94.81 93 LEU B N 1
ATOM 2375 C CA . LEU B 1 93 ? -3.908 1.362 -14.539 1 94.81 93 LEU B CA 1
ATOM 2376 C C . LEU B 1 93 ? -5.426 1.224 -14.469 1 94.81 93 LEU B C 1
ATOM 2378 O O . LEU B 1 93 ? -6.016 1.366 -13.398 1 94.81 93 LEU B O 1
ATOM 2382 N N . THR B 1 94 ? -6.062 0.915 -15.602 1 93.38 94 THR B N 1
ATOM 2383 C CA . THR B 1 94 ? -7.52 0.914 -15.617 1 93.38 94 THR B CA 1
ATOM 2384 C C . THR B 1 94 ? -8.055 -0.497 -15.844 1 93.38 94 THR B C 1
ATOM 2386 O O . THR B 1 94 ? -9.273 -0.703 -15.891 1 93.38 94 THR B O 1
ATOM 2389 N N . ASP B 1 95 ? -7.152 -1.436 -16.031 1 94.12 95 ASP B N 1
ATOM 2390 C CA . ASP B 1 95 ? -7.59 -2.811 -16.25 1 94.12 95 ASP B CA 1
ATOM 2391 C C . ASP B 1 95 ? -8.352 -3.34 -15.031 1 94.12 95 ASP B C 1
ATOM 2393 O O . ASP B 1 95 ? -7.973 -3.064 -13.891 1 94.12 95 ASP B O 1
ATOM 2397 N N . LYS B 1 96 ? -9.344 -4.133 -15.289 1 93.44 96 LYS B N 1
ATOM 2398 C CA . LYS B 1 96 ? -10.023 -4.84 -14.203 1 93.44 96 LYS B CA 1
ATOM 2399 C C . LYS B 1 96 ? -9.156 -5.98 -13.672 1 93.44 96 LYS B C 1
ATOM 2401 O O . LYS B 1 96 ? -8.484 -6.668 -14.445 1 93.44 96 LYS B O 1
ATOM 2406 N N . ILE B 1 97 ? -9.18 -6.141 -12.383 1 94.44 97 ILE B N 1
ATOM 2407 C CA . ILE B 1 97 ? -8.406 -7.219 -11.773 1 94.44 97 ILE B CA 1
ATOM 2408 C C . ILE B 1 97 ? -9.352 -8.273 -11.203 1 94.44 97 ILE B C 1
ATOM 2410 O O . ILE B 1 97 ? -10.531 -8 -10.969 1 94.44 97 ILE B O 1
ATOM 2414 N N . PRO B 1 98 ? -8.914 -9.523 -11.039 1 95.06 98 PRO B N 1
ATOM 2415 C CA . PRO B 1 98 ? -9.742 -10.562 -10.422 1 95.06 98 PRO B CA 1
ATOM 2416 C C . PRO B 1 98 ? -10.266 -10.164 -9.047 1 95.06 98 PRO B C 1
ATOM 2418 O O . PRO B 1 98 ? -9.547 -9.531 -8.266 1 95.06 98 PRO B O 1
ATOM 2421 N N . SER B 1 99 ? -11.477 -10.477 -8.766 1 95.06 99 SER B N 1
ATOM 2422 C CA . SER B 1 99 ? -12.086 -10.203 -7.465 1 95.06 99 SER B CA 1
ATOM 2423 C C . SER B 1 99 ? -11.539 -11.141 -6.391 1 95.06 99 SER B C 1
ATOM 2425 O O . SER B 1 99 ? -10.922 -12.156 -6.707 1 95.06 99 SER B O 1
ATOM 2427 N N . HIS B 1 100 ? -11.758 -10.734 -5.148 1 94.19 100 HIS B N 1
ATOM 2428 C CA . HIS B 1 100 ? -11.344 -11.578 -4.039 1 94.19 100 HIS B CA 1
ATOM 2429 C C . HIS B 1 100 ? -12.016 -12.945 -4.102 1 94.19 100 HIS B C 1
ATOM 2431 O O . HIS B 1 100 ? -11.391 -13.961 -3.789 1 94.19 100 HIS B O 1
ATOM 2437 N N . SER B 1 101 ? -13.297 -13.016 -4.52 1 91.12 101 SER B N 1
ATOM 2438 C CA . SER B 1 101 ? -14 -14.281 -4.641 1 91.12 101 SER B CA 1
ATOM 2439 C C . SER B 1 101 ? -13.367 -15.172 -5.711 1 91.12 101 SER B C 1
ATOM 2441 O O . SER B 1 101 ? -13.281 -16.391 -5.539 1 91.12 101 SER B O 1
ATOM 2443 N N . THR B 1 102 ? -12.938 -14.531 -6.836 1 90.88 102 THR B N 1
ATOM 2444 C CA . THR B 1 102 ? -12.273 -15.258 -7.906 1 90.88 102 THR B CA 1
ATOM 2445 C C . THR B 1 102 ? -10.961 -15.867 -7.414 1 90.88 102 THR B C 1
ATOM 2447 O O . THR B 1 102 ? -10.664 -17.031 -7.695 1 90.88 102 THR B O 1
ATOM 2450 N N . ILE B 1 103 ? -10.211 -15.094 -6.652 1 91.56 103 ILE B N 1
ATOM 2451 C CA . ILE B 1 103 ? -8.938 -15.555 -6.102 1 91.56 103 ILE B CA 1
ATOM 2452 C C . ILE B 1 103 ? -9.188 -16.719 -5.156 1 91.56 103 ILE B C 1
ATOM 2454 O O . ILE B 1 103 ? -8.547 -17.766 -5.273 1 91.56 103 ILE B O 1
ATOM 2458 N N . SER B 1 104 ? -10.164 -16.562 -4.273 1 89.12 104 SER B N 1
ATOM 2459 C CA . SER B 1 104 ? -10.477 -17.578 -3.27 1 89.12 104 SER B CA 1
ATOM 2460 C C . SER B 1 104 ? -10.953 -18.859 -3.918 1 89.12 104 SER B C 1
ATOM 2462 O O . SER B 1 104 ? -10.516 -19.953 -3.537 1 89.12 104 SER B O 1
ATOM 2464 N N . GLN B 1 105 ? -11.805 -18.766 -4.883 1 86.25 105 GLN B N 1
ATOM 2465 C CA . GLN B 1 105 ? -12.336 -19.953 -5.562 1 86.25 105 GLN B CA 1
ATOM 2466 C C . GLN B 1 105 ? -11.234 -20.703 -6.289 1 86.25 105 GLN B C 1
ATOM 2468 O O . GLN B 1 105 ? -11.195 -21.938 -6.25 1 86.25 105 GLN B O 1
ATOM 2473 N N . ASN B 1 106 ? -10.406 -19.969 -6.941 1 84 106 ASN B N 1
ATOM 2474 C CA . ASN B 1 106 ? -9.312 -20.609 -7.648 1 84 106 ASN B CA 1
ATOM 2475 C C . ASN B 1 106 ? -8.344 -21.281 -6.684 1 84 106 ASN B C 1
ATOM 2477 O O . ASN B 1 106 ? -7.836 -22.375 -6.961 1 84 106 ASN B O 1
ATOM 2481 N N . ARG B 1 107 ? -8.148 -20.672 -5.574 1 83.06 107 ARG B N 1
ATOM 2482 C CA . ARG B 1 107 ? -7.238 -21.219 -4.574 1 83.06 107 ARG B CA 1
ATOM 2483 C C . ARG B 1 107 ? -7.82 -22.469 -3.926 1 83.06 107 ARG B C 1
ATOM 2485 O O . ARG B 1 107 ? -7.109 -23.453 -3.697 1 83.06 107 ARG B O 1
ATOM 2492 N N . THR B 1 108 ? -9.094 -22.5 -3.695 1 77.88 108 THR B N 1
ATOM 2493 C CA . THR B 1 108 ? -9.711 -23.562 -2.908 1 77.88 108 THR B CA 1
ATOM 2494 C C . THR B 1 108 ? -10.219 -24.688 -3.811 1 77.88 108 THR B C 1
ATOM 2496 O O . THR B 1 108 ? -10.203 -25.859 -3.428 1 77.88 108 THR B O 1
ATOM 2499 N N . LYS B 1 109 ? -10.773 -24.375 -4.898 1 74.12 109 LYS B N 1
ATOM 2500 C CA . LYS B 1 109 ? -11.398 -25.391 -5.746 1 74.12 109 LYS B CA 1
ATOM 2501 C C . LYS B 1 109 ? -10.383 -26.016 -6.691 1 74.12 109 LYS B C 1
ATOM 2503 O O . LYS B 1 109 ? -10.359 -27.234 -6.875 1 74.12 109 LYS B O 1
ATOM 2508 N N . ARG B 1 110 ? -9.68 -25.172 -7.262 1 63.44 110 ARG B N 1
ATOM 2509 C CA . ARG B 1 110 ? -8.789 -25.656 -8.305 1 63.44 110 ARG B CA 1
ATOM 2510 C C . ARG B 1 110 ? -7.621 -26.438 -7.711 1 63.44 110 ARG B C 1
ATOM 2512 O O . ARG B 1 110 ? -7.082 -27.344 -8.352 1 63.44 110 ARG B O 1
ATOM 2519 N N . PHE B 1 111 ? -7.434 -26.062 -6.5 1 59.59 111 PHE B N 1
ATOM 2520 C CA . PHE B 1 111 ? -6.25 -26.672 -5.906 1 59.59 111 PHE B CA 1
ATOM 2521 C C . PHE B 1 111 ? -6.641 -27.609 -4.77 1 59.59 111 PHE B C 1
ATOM 2523 O O . PHE B 1 111 ? -5.793 -28.016 -3.969 1 59.59 111 PHE B O 1
ATOM 2530 N N . SER B 1 112 ? -7.941 -27.797 -4.582 1 59.22 112 SER B N 1
ATOM 2531 C CA . SER B 1 112 ? -8.492 -28.5 -3.426 1 59.22 112 SER B CA 1
ATOM 2532 C C . SER B 1 112 ? -7.945 -29.922 -3.318 1 59.22 112 SER B C 1
ATOM 2534 O O . SER B 1 112 ? -7.754 -30.438 -2.215 1 59.22 112 SER B O 1
ATOM 2536 N N . ASN B 1 113 ? -7.688 -30.531 -4.48 1 59.59 113 ASN B N 1
ATOM 2537 C CA . ASN B 1 113 ? -7.383 -31.938 -4.312 1 59.59 113 ASN B CA 1
ATOM 2538 C C . ASN B 1 113 ? -5.883 -32.219 -4.379 1 59.59 113 ASN B C 1
ATOM 2540 O O . ASN B 1 113 ? -5.457 -33.344 -4.523 1 59.59 113 ASN B O 1
ATOM 2544 N N . THR B 1 114 ? -5.145 -31.156 -4.434 1 65.19 114 THR B N 1
ATOM 2545 C CA . THR B 1 114 ? -3.705 -31.391 -4.512 1 65.19 114 THR B CA 1
ATOM 2546 C C . THR B 1 114 ? -2.943 -30.297 -3.764 1 65.19 114 THR B C 1
ATOM 2548 O O . THR B 1 114 ? -3.514 -29.266 -3.412 1 65.19 114 THR B O 1
ATOM 2551 N N . ASN B 1 115 ? -1.789 -30.703 -3.195 1 76.69 115 ASN B N 1
ATOM 2552 C CA . ASN B 1 115 ? -0.874 -29.734 -2.592 1 76.69 115 ASN B CA 1
ATOM 2553 C C . ASN B 1 115 ? -0.054 -29 -3.648 1 76.69 115 ASN B C 1
ATOM 2555 O O . ASN B 1 115 ? 1.001 -28.438 -3.342 1 76.69 115 ASN B O 1
ATOM 2559 N N . ILE B 1 116 ? -0.59 -29.078 -4.816 1 78 116 ILE B N 1
ATOM 2560 C CA . ILE B 1 116 ? 0.2 -28.547 -5.922 1 78 116 ILE B CA 1
ATOM 2561 C C . ILE B 1 116 ? 0.342 -27.031 -5.781 1 78 116 ILE B C 1
ATOM 2563 O O . ILE B 1 116 ? 1.4 -26.469 -6.074 1 78 116 ILE B O 1
ATOM 2567 N N . HIS B 1 117 ? -0.715 -26.406 -5.34 1 83.44 117 HIS B N 1
ATOM 2568 C CA . HIS B 1 117 ? -0.645 -24.969 -5.188 1 83.44 117 HIS B CA 1
ATOM 2569 C C . HIS B 1 117 ? 0.383 -24.562 -4.133 1 83.44 117 HIS B C 1
ATOM 2571 O O . HIS B 1 117 ? 1.11 -23.594 -4.301 1 83.44 117 HIS B O 1
ATOM 2577 N N . GLN B 1 118 ? 0.411 -25.344 -3.086 1 86.56 118 GLN B N 1
ATOM 2578 C CA . GLN B 1 118 ? 1.394 -25.125 -2.031 1 86.56 118 GLN B CA 1
ATOM 2579 C C . GLN B 1 118 ? 2.814 -25.297 -2.555 1 86.56 118 GLN B C 1
ATOM 2581 O O . GLN B 1 118 ? 3.697 -24.484 -2.275 1 86.56 118 GLN B O 1
ATOM 2586 N N . GLU B 1 119 ? 2.998 -26.344 -3.283 1 87.75 119 GLU B N 1
ATOM 2587 C CA . GLU B 1 119 ? 4.32 -26.656 -3.822 1 87.75 119 GLU B CA 1
ATOM 2588 C C . GLU B 1 119 ? 4.789 -25.562 -4.785 1 87.75 119 GLU B C 1
ATOM 2590 O O . GLU B 1 119 ? 5.953 -25.172 -4.75 1 87.75 119 GLU B O 1
ATOM 2595 N N . ILE B 1 120 ? 3.863 -25.203 -5.621 1 87.69 120 ILE B N 1
ATOM 2596 C CA . ILE B 1 120 ? 4.18 -24.156 -6.578 1 87.69 120 ILE B CA 1
ATOM 2597 C C . ILE B 1 120 ? 4.562 -22.875 -5.832 1 87.69 120 ILE B C 1
ATOM 2599 O O . ILE B 1 120 ? 5.586 -22.25 -6.133 1 87.69 120 ILE B O 1
ATOM 2603 N N . PHE B 1 121 ? 3.811 -22.5 -4.836 1 90.12 121 PHE B N 1
ATOM 2604 C CA . PHE B 1 121 ? 4.043 -21.281 -4.078 1 90.12 121 PHE B CA 1
ATOM 2605 C C . PHE B 1 121 ? 5.355 -21.359 -3.307 1 90.12 121 PHE B C 1
ATOM 2607 O O . PHE B 1 121 ? 6.133 -20.406 -3.289 1 90.12 121 PHE B O 1
ATOM 2614 N N . ASP B 1 122 ? 5.613 -22.531 -2.742 1 89.31 122 ASP B N 1
ATOM 2615 C CA . ASP B 1 122 ? 6.871 -22.734 -2.033 1 89.31 122 ASP B CA 1
ATOM 2616 C C . ASP B 1 122 ? 8.062 -22.516 -2.955 1 89.31 122 ASP B C 1
ATOM 2618 O O . ASP B 1 122 ? 9.062 -21.906 -2.553 1 89.31 122 ASP B O 1
ATOM 2622 N N . ASN B 1 123 ? 7.934 -23.047 -4.105 1 89.31 123 ASN B N 1
ATOM 2623 C CA . ASN B 1 123 ? 9.016 -22.922 -5.074 1 89.31 123 ASN B CA 1
ATOM 2624 C C . ASN B 1 123 ? 9.281 -21.469 -5.441 1 89.31 123 ASN B C 1
ATOM 2626 O O . ASN B 1 123 ? 10.43 -21.047 -5.57 1 89.31 123 ASN B O 1
ATOM 2630 N N . ILE B 1 124 ? 8.25 -20.719 -5.605 1 90.25 124 ILE B N 1
ATOM 2631 C CA . ILE B 1 124 ? 8.375 -19.297 -5.918 1 90.25 124 ILE B CA 1
ATOM 2632 C C . ILE B 1 124 ? 9.117 -18.578 -4.797 1 90.25 124 ILE B C 1
ATOM 2634 O O . ILE B 1 124 ? 10.062 -17.828 -5.055 1 90.25 124 ILE B O 1
ATOM 2638 N N . VAL B 1 125 ? 8.68 -18.797 -3.588 1 88.62 125 VAL B N 1
ATOM 2639 C CA . VAL B 1 125 ? 9.281 -18.156 -2.422 1 88.62 125 VAL B CA 1
ATOM 2640 C C . VAL B 1 125 ? 10.734 -18.594 -2.277 1 88.62 125 VAL B C 1
ATOM 2642 O O . VAL B 1 125 ? 11.609 -17.781 -1.977 1 88.62 125 VAL B O 1
ATOM 2645 N N . PHE B 1 126 ? 10.969 -19.875 -2.547 1 87.19 126 PHE B N 1
ATOM 2646 C CA . PHE B 1 126 ? 12.32 -20.406 -2.484 1 87.19 126 PHE B CA 1
ATOM 2647 C C . PHE B 1 126 ? 13.234 -19.719 -3.482 1 87.19 126 PHE B C 1
ATOM 2649 O O . PHE B 1 126 ? 14.359 -19.328 -3.145 1 87.19 126 PHE B O 1
ATOM 2656 N N . GLN B 1 127 ? 12.789 -19.531 -4.66 1 87.75 127 GLN B N 1
ATOM 2657 C CA . GLN B 1 127 ? 13.562 -18.844 -5.688 1 87.75 127 GLN B CA 1
ATOM 2658 C C . GLN B 1 127 ? 13.875 -17.406 -5.273 1 87.75 127 GLN B C 1
ATOM 2660 O O . GLN B 1 127 ? 14.984 -16.922 -5.492 1 87.75 127 GLN B O 1
ATOM 2665 N N . ALA B 1 128 ? 12.906 -16.719 -4.734 1 87.44 128 ALA B N 1
ATOM 2666 C CA . ALA B 1 128 ? 13.086 -15.336 -4.305 1 87.44 128 ALA B CA 1
ATOM 2667 C C . ALA B 1 128 ? 14.148 -15.227 -3.217 1 87.44 128 ALA B C 1
ATOM 2669 O O . ALA B 1 128 ? 14.977 -14.32 -3.234 1 87.44 128 ALA B O 1
ATOM 2670 N N . ILE B 1 129 ? 14.148 -16.156 -2.311 1 82.94 129 ILE B N 1
ATOM 2671 C CA . ILE B 1 129 ? 15.094 -16.156 -1.202 1 82.94 129 ILE B CA 1
ATOM 2672 C C . ILE B 1 129 ? 16.484 -16.516 -1.718 1 82.94 129 ILE B C 1
ATOM 2674 O O . ILE B 1 129 ? 17.484 -15.867 -1.346 1 82.94 129 ILE B O 1
ATOM 2678 N N . ASN B 1 130 ? 16.547 -17.5 -2.512 1 81.81 130 ASN B N 1
ATOM 2679 C CA . ASN B 1 130 ? 17.828 -18 -3.018 1 81.81 130 ASN B CA 1
ATOM 2680 C C . ASN B 1 130 ? 18.547 -16.938 -3.848 1 81.81 130 ASN B C 1
ATOM 2682 O O . ASN B 1 130 ? 19.781 -16.922 -3.914 1 81.81 130 ASN B O 1
ATOM 2686 N N . ARG B 1 131 ? 17.828 -16.078 -4.387 1 83.56 131 ARG B N 1
ATOM 2687 C CA . ARG B 1 131 ? 18.422 -15.008 -5.199 1 83.56 131 ARG B CA 1
ATOM 2688 C C . ARG B 1 131 ? 18.672 -13.758 -4.367 1 83.56 131 ARG B C 1
ATOM 2690 O O . ARG B 1 131 ? 19 -12.703 -4.91 1 83.56 131 ARG B O 1
ATOM 2697 N N . ASN B 1 132 ? 18.438 -13.781 -3.059 1 79.38 132 ASN B N 1
ATOM 2698 C CA . ASN B 1 132 ? 18.656 -12.711 -2.098 1 79.38 132 ASN B CA 1
ATOM 2699 C C . ASN B 1 132 ? 17.797 -11.484 -2.408 1 79.38 132 ASN B C 1
ATOM 2701 O O . ASN B 1 132 ? 18.25 -10.352 -2.271 1 79.38 132 ASN B O 1
ATOM 2705 N N . LEU B 1 133 ? 16.766 -11.758 -3.051 1 76.19 133 LEU B N 1
ATOM 2706 C CA . LEU B 1 133 ? 15.867 -10.672 -3.404 1 76.19 133 LEU B CA 1
ATOM 2707 C C . LEU B 1 133 ? 15.031 -10.242 -2.199 1 76.19 133 LEU B C 1
ATOM 2709 O O . LEU B 1 133 ? 14.578 -9.102 -2.125 1 76.19 133 LEU B O 1
ATOM 2713 N N . VAL B 1 134 ? 14.781 -11.117 -1.371 1 70.69 134 VAL B N 1
ATOM 2714 C CA . VAL B 1 134 ? 13.984 -10.859 -0.177 1 70.69 134 VAL B CA 1
ATOM 2715 C C . VAL B 1 134 ? 14.789 -11.219 1.07 1 70.69 134 VAL B C 1
ATOM 2717 O O . VAL B 1 134 ? 15.531 -12.203 1.078 1 70.69 134 VAL B O 1
ATOM 2720 N N . ASP B 1 135 ? 14.938 -10.07 1.892 1 59.88 135 ASP B N 1
ATOM 2721 C CA . ASP B 1 135 ? 15.547 -10.453 3.16 1 59.88 135 ASP B CA 1
ATOM 2722 C C . ASP B 1 135 ? 14.648 -11.422 3.93 1 59.88 135 ASP B C 1
ATOM 2724 O O . ASP B 1 135 ? 13.422 -11.336 3.846 1 59.88 135 ASP B O 1
ATOM 2728 N N . GLY B 1 136 ? 15.148 -12.531 4.141 1 53.16 136 GLY B N 1
ATOM 2729 C CA . GLY B 1 136 ? 14.414 -13.539 4.895 1 53.16 136 GLY B CA 1
ATOM 2730 C C . GLY B 1 136 ? 13.422 -12.945 5.875 1 53.16 136 GLY B C 1
ATOM 2731 O O . GLY B 1 136 ? 12.445 -13.602 6.25 1 53.16 136 GLY B O 1
ATOM 2732 N N . LYS B 1 137 ? 13.672 -11.719 6.395 1 51.78 137 LYS B N 1
ATOM 2733 C CA . LYS B 1 137 ? 12.812 -11.062 7.371 1 51.78 137 LYS B CA 1
ATOM 2734 C C . LYS B 1 137 ? 11.547 -10.516 6.715 1 51.78 137 LYS B C 1
ATOM 2736 O O . LYS B 1 137 ? 10.5 -10.406 7.359 1 51.78 137 LYS B O 1
ATOM 2741 N N . ILE B 1 138 ? 11.758 -10.133 5.59 1 51.72 138 ILE B N 1
ATOM 2742 C CA . ILE B 1 138 ? 10.711 -9.383 4.902 1 51.72 138 ILE B CA 1
ATOM 2743 C C . ILE B 1 138 ? 9.516 -10.297 4.633 1 51.72 138 ILE B C 1
ATOM 2745 O O . ILE B 1 138 ? 8.375 -9.828 4.57 1 51.72 138 ILE B O 1
ATOM 2749 N N . LEU B 1 139 ? 9.805 -11.5 4.699 1 56.69 139 LEU B N 1
ATOM 2750 C CA . LEU B 1 139 ? 8.641 -12.281 4.312 1 56.69 139 LEU B CA 1
ATOM 2751 C C . LEU B 1 139 ? 7.551 -12.195 5.375 1 56.69 139 LEU B C 1
ATOM 2753 O O . LEU B 1 139 ? 7.754 -11.586 6.43 1 56.69 139 LEU B O 1
ATOM 2757 N N . TYR B 1 140 ? 6.434 -12.914 5.211 1 51.5 140 TYR B N 1
ATOM 2758 C CA . TYR B 1 140 ? 5.188 -12.93 5.969 1 51.5 140 TYR B CA 1
ATOM 2759 C C . TYR B 1 140 ? 5.461 -13 7.465 1 51.5 140 TYR B C 1
ATOM 2761 O O . TYR B 1 140 ? 4.688 -12.477 8.273 1 51.5 140 TYR B O 1
ATOM 2769 N N . THR B 1 141 ? 6.547 -13.703 7.941 1 50.56 141 THR B N 1
ATOM 2770 C CA . THR B 1 141 ? 6.637 -13.953 9.375 1 50.56 141 THR B CA 1
ATOM 2771 C C . THR B 1 141 ? 7.883 -13.297 9.961 1 50.56 141 THR B C 1
ATOM 2773 O O . THR B 1 141 ? 8.945 -13.305 9.336 1 50.56 141 THR B O 1
ATOM 2776 N N . ASP B 1 142 ? 7.73 -1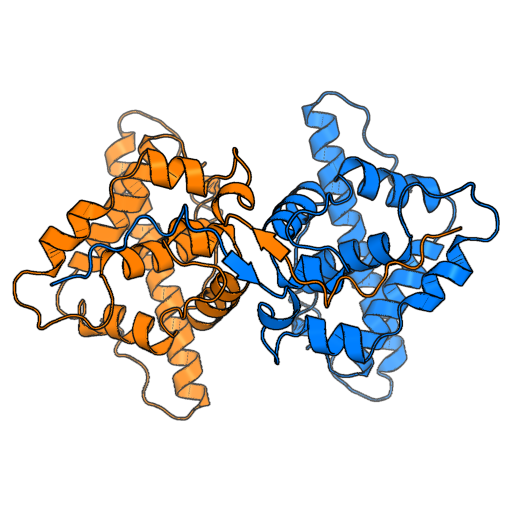2.172 10.766 1 46.81 142 ASP B N 1
ATOM 2777 C CA . ASP B 1 142 ? 8.812 -11.625 11.586 1 46.81 142 ASP B CA 1
ATOM 2778 C C . ASP B 1 142 ? 9.797 -12.719 11.984 1 46.81 142 ASP B C 1
ATOM 2780 O O . ASP B 1 142 ? 10.938 -12.43 12.359 1 46.81 142 ASP B O 1
ATOM 2784 N N . SER B 1 143 ? 9.352 -13.82 12.094 1 46.16 143 SER B N 1
ATOM 2785 C CA . SER B 1 143 ? 10.141 -14.812 12.812 1 46.16 143 SER B CA 1
ATOM 2786 C C . SER B 1 143 ? 11.156 -15.484 11.898 1 46.16 143 SER B C 1
ATOM 2788 O O . SER B 1 143 ? 11.992 -16.266 12.359 1 46.16 143 SER B O 1
ATOM 2790 N N . THR B 1 144 ? 10.961 -15.344 10.68 1 49.31 144 THR B N 1
ATOM 2791 C CA . THR B 1 144 ? 11.859 -16.25 9.961 1 49.31 144 THR B CA 1
ATOM 2792 C C . THR B 1 144 ? 13.219 -15.594 9.75 1 49.31 144 THR B C 1
ATOM 2794 O O . THR B 1 144 ? 13.328 -14.586 9.055 1 49.31 144 THR B O 1
ATOM 2797 N N . HIS B 1 145 ? 14.062 -15.562 10.742 1 48.94 145 HIS B N 1
ATOM 2798 C CA . HIS B 1 145 ? 15.469 -15.258 10.523 1 48.94 145 HIS B CA 1
ATOM 2799 C C . HIS B 1 145 ? 16.172 -16.391 9.789 1 48.94 145 HIS B C 1
ATOM 2801 O O . HIS B 1 145 ? 16.328 -17.484 10.336 1 48.94 145 HIS B O 1
ATOM 2807 N N . LEU B 1 146 ? 16.078 -16.453 8.438 1 49.16 146 LEU B N 1
ATOM 2808 C CA . LEU B 1 146 ? 16.766 -17.5 7.707 1 49.16 146 LEU B CA 1
ATOM 2809 C C . LEU B 1 146 ? 18.281 -17.328 7.809 1 49.16 146 LEU B C 1
ATOM 2811 O O . LEU B 1 146 ? 18.828 -16.297 7.391 1 49.16 146 LEU B O 1
ATOM 2815 N N . LYS B 1 147 ? 18.891 -17.781 8.859 1 44.91 147 LYS B N 1
ATOM 2816 C CA . LYS B 1 147 ? 20.359 -17.828 8.938 1 44.91 147 LYS B CA 1
ATOM 2817 C C . LYS B 1 147 ? 20.938 -18.719 7.832 1 44.91 147 LYS B C 1
ATOM 2819 O O . LYS B 1 147 ? 20.422 -19.812 7.582 1 44.91 147 LYS B O 1
ATOM 2824 N N . THR B 1 148 ? 21.797 -18.312 6.871 1 47.12 148 THR B N 1
ATOM 2825 C CA . THR B 1 148 ? 22.484 -18.797 5.676 1 47.12 148 THR B CA 1
ATOM 2826 C C . THR B 1 148 ? 23.344 -20.016 5.996 1 47.12 148 THR B C 1
ATOM 2828 O O . THR B 1 148 ? 24.203 -20.406 5.207 1 47.12 148 THR B O 1
ATOM 2831 N N . ASN B 1 149 ? 23.328 -20.781 6.988 1 43.34 149 ASN B N 1
ATOM 2832 C CA . ASN B 1 149 ? 24.312 -21.859 6.996 1 43.34 149 ASN B CA 1
ATOM 2833 C C . ASN B 1 149 ? 23.938 -22.984 6.027 1 43.34 149 ASN B C 1
ATOM 2835 O O . ASN B 1 149 ? 22.766 -23.172 5.719 1 43.34 149 ASN B O 1
ATOM 2839 N N . ALA B 1 150 ? 24.953 -23.828 5.516 1 46.28 150 ALA B N 1
ATOM 2840 C CA . ALA B 1 150 ? 25.109 -24.922 4.551 1 46.28 150 ALA B CA 1
ATOM 2841 C C . ALA B 1 150 ? 23.938 -25.891 4.637 1 46.28 150 ALA B C 1
ATOM 2843 O O . ALA B 1 150 ? 23.406 -26.328 3.611 1 46.28 150 ALA B O 1
ATOM 2844 N N . ASN B 1 151 ? 23.812 -26.609 5.828 1 49.25 151 ASN B N 1
ATOM 2845 C CA . ASN B 1 151 ? 22.766 -27.578 6.094 1 49.25 151 ASN B CA 1
ATOM 2846 C C . ASN B 1 151 ? 21.375 -26.938 6.012 1 49.25 151 ASN B C 1
ATOM 2848 O O . ASN B 1 151 ? 20.391 -27.547 6.422 1 49.25 151 ASN B O 1
ATOM 2852 N N . LYS B 1 152 ? 21.297 -25.734 5.199 1 60.59 152 LYS B N 1
ATOM 2853 C CA . LYS B 1 152 ? 20.562 -24.469 5.203 1 60.59 152 LYS B CA 1
ATOM 2854 C C . LYS B 1 152 ? 19.422 -24.5 4.188 1 60.59 152 LYS B C 1
ATOM 2856 O O . LYS B 1 152 ? 18.328 -24 4.457 1 60.59 152 LYS B O 1
ATOM 2861 N N . HIS B 1 153 ? 19.734 -25.453 3.176 1 72.12 153 HIS B N 1
ATOM 2862 C CA . HIS B 1 153 ? 18.703 -25.438 2.148 1 72.12 153 HIS B CA 1
ATOM 2863 C C . HIS B 1 153 ? 17.453 -26.188 2.619 1 72.12 153 HIS B C 1
ATOM 2865 O O . HIS B 1 153 ? 16.328 -25.703 2.422 1 72.12 153 HIS B O 1
ATOM 2871 N N . LYS B 1 154 ? 17.766 -27.406 3.172 1 75.81 154 LYS B N 1
ATOM 2872 C CA . LYS B 1 154 ? 16.641 -28.172 3.668 1 75.81 154 LYS B CA 1
ATOM 2873 C C . LYS B 1 154 ? 15.867 -27.391 4.734 1 75.81 154 LYS B C 1
ATOM 2875 O O . LYS B 1 154 ? 14.633 -27.391 4.738 1 75.81 154 LYS B O 1
ATOM 2880 N N . PHE B 1 155 ? 16.609 -26.938 5.551 1 75.38 155 PHE B N 1
ATOM 2881 C CA . PHE B 1 155 ? 15.992 -26.156 6.617 1 75.38 155 PHE B CA 1
ATOM 2882 C C . PHE B 1 155 ? 15.234 -24.969 6.047 1 75.38 155 PHE B C 1
ATOM 2884 O O . PHE B 1 155 ? 14.109 -24.688 6.465 1 75.38 155 PHE B O 1
ATOM 2891 N N . ILE B 1 156 ? 15.812 -24.391 5.074 1 76.62 156 ILE B N 1
ATOM 2892 C CA . ILE B 1 156 ? 15.188 -23.234 4.445 1 76.62 156 ILE B CA 1
ATOM 2893 C C . ILE B 1 156 ? 13.875 -23.641 3.779 1 76.62 156 ILE B C 1
ATOM 2895 O O . ILE B 1 156 ? 12.859 -22.953 3.91 1 76.62 156 ILE B O 1
ATOM 2899 N N . LYS B 1 157 ? 13.938 -24.781 3.193 1 81.88 157 LYS B N 1
ATOM 2900 C CA . LYS B 1 157 ? 12.742 -25.266 2.512 1 81.88 157 LYS B CA 1
ATOM 2901 C C . LYS B 1 157 ? 11.625 -25.578 3.508 1 81.88 157 LYS B C 1
ATOM 2903 O O . LYS B 1 157 ? 10.453 -25.297 3.244 1 81.88 157 LYS B O 1
ATOM 2908 N N . LYS B 1 158 ? 12.031 -26.172 4.547 1 84 158 LYS B N 1
ATOM 2909 C CA . LYS B 1 158 ? 11.055 -26.484 5.586 1 84 158 LYS B CA 1
ATOM 2910 C C . LYS B 1 158 ? 10.43 -25.219 6.156 1 84 158 LYS B C 1
ATOM 2912 O O . LYS B 1 158 ? 9.219 -25.156 6.383 1 84 158 LYS B O 1
ATOM 2917 N N . GLU B 1 159 ? 11.258 -24.266 6.367 1 83.62 159 GLU B N 1
ATOM 2918 C CA . GLU B 1 159 ? 10.773 -23 6.91 1 83.62 159 GLU B CA 1
ATOM 2919 C C . GLU B 1 159 ? 9.883 -22.281 5.91 1 83.62 159 GLU B C 1
ATOM 2921 O O . GLU B 1 159 ? 8.891 -21.641 6.293 1 83.62 159 GLU B O 1
ATOM 2926 N N . ILE B 1 160 ? 10.273 -22.406 4.73 1 85.31 160 ILE B N 1
ATOM 2927 C CA . ILE B 1 160 ? 9.477 -21.797 3.674 1 85.31 160 ILE B CA 1
ATOM 2928 C C . ILE B 1 160 ? 8.086 -22.438 3.648 1 85.31 160 ILE B C 1
ATOM 2930 O O . ILE B 1 160 ? 7.074 -21.734 3.631 1 85.31 160 ILE B O 1
ATOM 2934 N N . THR B 1 161 ? 8.062 -23.75 3.689 1 86.94 161 THR B N 1
ATOM 2935 C CA . THR B 1 161 ? 6.785 -24.453 3.65 1 86.94 161 THR B CA 1
ATOM 2936 C C . THR B 1 161 ? 5.922 -24.078 4.852 1 86.94 161 THR B C 1
ATOM 2938 O O . THR B 1 161 ? 4.715 -23.859 4.711 1 86.94 161 THR B O 1
ATOM 2941 N N . ARG B 1 162 ? 6.543 -24.031 5.891 1 86.88 162 ARG B N 1
ATOM 2942 C CA . ARG B 1 162 ? 5.816 -23.641 7.098 1 86.88 162 ARG B CA 1
ATOM 2943 C C . ARG B 1 162 ? 5.227 -22.234 6.957 1 86.88 162 ARG B C 1
ATOM 2945 O O . ARG B 1 162 ? 4.055 -22.031 7.262 1 86.88 162 ARG B O 1
ATOM 2952 N N . SER B 1 163 ? 6.027 -21.312 6.562 1 86.62 163 SER B N 1
ATOM 2953 C CA . SER B 1 163 ? 5.602 -19.922 6.445 1 86.62 163 SER B CA 1
ATOM 2954 C C . SER B 1 163 ? 4.496 -19.766 5.41 1 86.62 163 SER B C 1
ATOM 2956 O O . SER B 1 163 ? 3.535 -19.016 5.625 1 86.62 163 SER B O 1
ATOM 2958 N N . THR B 1 164 ? 4.621 -20.422 4.328 1 88.62 164 THR B N 1
ATOM 2959 C CA . THR B 1 164 ? 3.623 -20.297 3.271 1 88.62 164 THR B CA 1
ATOM 2960 C C . THR B 1 164 ? 2.311 -20.953 3.697 1 88.62 164 THR B C 1
ATOM 2962 O O . THR B 1 164 ? 1.23 -20.453 3.375 1 88.62 164 THR B O 1
ATOM 2965 N N . LYS B 1 165 ? 2.387 -22.062 4.383 1 87.94 165 LYS B N 1
ATOM 2966 C CA . LYS B 1 165 ? 1.189 -22.688 4.922 1 87.94 165 LYS B CA 1
ATOM 2967 C C . LYS B 1 165 ? 0.469 -21.766 5.898 1 87.94 165 LYS B C 1
ATOM 2969 O O . LYS B 1 165 ? -0.761 -21.688 5.891 1 87.94 165 LYS B O 1
ATOM 2974 N N . GLU B 1 166 ? 1.241 -21.188 6.691 1 87.75 166 GLU B N 1
ATOM 2975 C CA . GLU B 1 166 ? 0.664 -20.234 7.637 1 87.75 166 GLU B CA 1
ATOM 2976 C C . GLU B 1 166 ? -0.056 -19.109 6.906 1 87.75 166 GLU B C 1
ATOM 2978 O O . GLU B 1 166 ? -1.125 -18.656 7.336 1 87.75 166 GLU B O 1
ATOM 2983 N N . TYR B 1 167 ? 0.546 -18.656 5.898 1 89.38 167 TYR B N 1
ATOM 2984 C CA . TYR B 1 167 ? -0.061 -17.594 5.102 1 89.38 167 TYR B CA 1
ATOM 2985 C C . TYR B 1 167 ? -1.399 -18.047 4.527 1 89.38 167 TYR B C 1
ATOM 2987 O O . TYR B 1 167 ? -2.398 -17.328 4.633 1 89.38 167 TYR B O 1
ATOM 2995 N N . PHE B 1 168 ? -1.445 -19.203 3.963 1 88.06 168 PHE B N 1
ATOM 2996 C CA . PHE B 1 168 ? -2.682 -19.719 3.379 1 88.06 168 PHE B CA 1
ATOM 2997 C C . PHE B 1 168 ? -3.744 -19.906 4.453 1 88.06 168 PHE B C 1
ATOM 2999 O O . PHE B 1 168 ? -4.926 -19.625 4.223 1 88.06 168 PHE B O 1
ATOM 3006 N N . ASN B 1 169 ? -3.289 -20.375 5.562 1 88.19 169 ASN B N 1
ATOM 3007 C CA . ASN B 1 169 ? -4.219 -20.547 6.672 1 88.19 169 ASN B CA 1
ATOM 3008 C C . ASN B 1 169 ? -4.844 -19.219 7.09 1 88.19 169 ASN B C 1
ATOM 3010 O O . ASN B 1 169 ? -6.031 -19.156 7.41 1 88.19 169 ASN B O 1
ATOM 3014 N N . LYS B 1 170 ? -4.035 -18.234 7.047 1 88.69 170 LYS B N 1
ATOM 3015 C CA . LYS B 1 170 ? -4.547 -16.922 7.387 1 88.69 170 LYS B CA 1
ATOM 3016 C C . LYS B 1 170 ? -5.598 -16.453 6.379 1 88.69 170 LYS B C 1
ATOM 3018 O O . LYS B 1 170 ? -6.617 -15.875 6.762 1 88.69 170 LYS B O 1
ATOM 3023 N N . LEU B 1 171 ? -5.328 -16.672 5.148 1 90 171 LEU B N 1
ATOM 3024 C CA . LEU B 1 171 ? -6.285 -16.312 4.109 1 90 171 LEU B CA 1
ATOM 3025 C C . LEU B 1 171 ? -7.598 -17.078 4.297 1 90 171 LEU B C 1
ATOM 3027 O O . LEU B 1 171 ? -8.672 -16.484 4.164 1 90 171 LEU B O 1
ATOM 3031 N N . GLU B 1 172 ? -7.465 -18.297 4.641 1 87.81 172 GLU B N 1
ATOM 3032 C CA . GLU B 1 172 ? -8.648 -19.125 4.855 1 87.81 172 GLU B CA 1
ATOM 3033 C C . GLU B 1 172 ? -9.438 -18.656 6.07 1 87.81 172 GLU B C 1
ATOM 3035 O O . GLU B 1 172 ? -10.672 -18.609 6.039 1 87.81 172 GLU B O 1
ATOM 3040 N N . ASP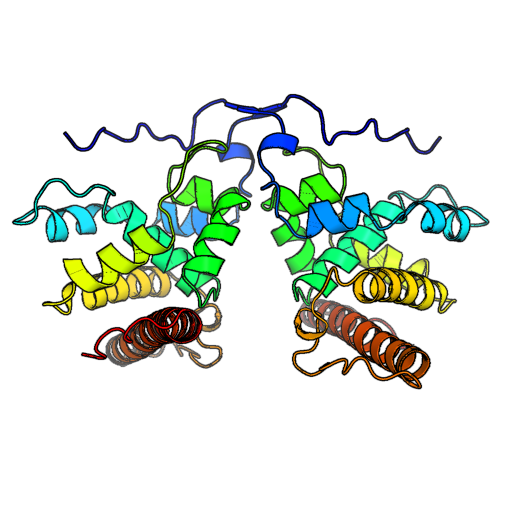 B 1 173 ? -8.719 -18.359 7.102 1 88.62 173 ASP B N 1
ATOM 3041 C CA . ASP B 1 173 ? -9.359 -17.844 8.312 1 88.62 173 ASP B CA 1
ATOM 3042 C C . ASP B 1 173 ? -10.156 -16.578 8.023 1 88.62 173 ASP B C 1
ATOM 3044 O O . ASP B 1 173 ? -11.266 -16.406 8.531 1 88.62 173 ASP B O 1
ATOM 3048 N N . ASP B 1 174 ? -9.609 -15.766 7.223 1 87.44 174 ASP B N 1
ATOM 3049 C CA . ASP B 1 174 ? -10.273 -14.508 6.887 1 87.44 174 ASP B CA 1
ATOM 3050 C C . ASP B 1 174 ? -11.547 -14.766 6.09 1 87.44 174 ASP B C 1
ATOM 3052 O O . ASP B 1 174 ? -12.57 -14.117 6.324 1 87.44 174 ASP B O 1
ATOM 3056 N N . IL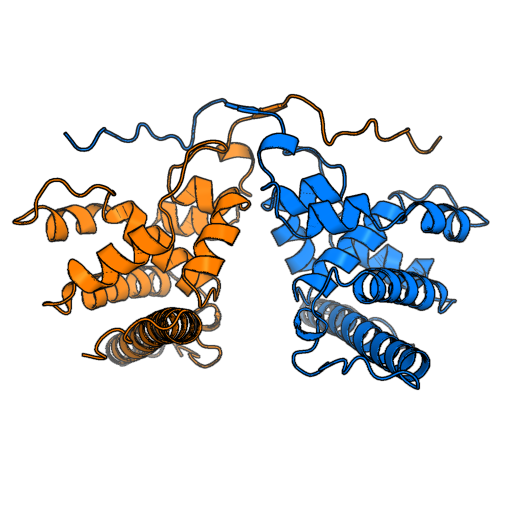E B 1 175 ? -11.477 -15.633 5.18 1 84.25 175 ILE B N 1
ATOM 3057 C CA . ILE B 1 175 ? -12.633 -15.977 4.359 1 84.25 175 ILE B CA 1
ATOM 3058 C C . ILE B 1 175 ? -13.734 -16.562 5.246 1 84.25 175 ILE B C 1
ATOM 3060 O O . ILE B 1 175 ? -14.906 -16.203 5.098 1 84.25 175 ILE B O 1
ATOM 3064 N N . ASN B 1 176 ? -13.328 -17.391 6.09 1 84.81 176 ASN B N 1
ATOM 3065 C CA . ASN B 1 176 ? -14.281 -18.062 6.969 1 84.81 176 ASN B CA 1
ATOM 3066 C C . ASN B 1 176 ? -14.938 -17.062 7.93 1 84.81 176 ASN B C 1
ATOM 3068 O O . ASN B 1 176 ? -16.125 -17.188 8.234 1 84.81 176 ASN B O 1
ATOM 3072 N N . LYS B 1 177 ? -14.156 -16.156 8.391 1 81.88 177 LYS B N 1
ATOM 3073 C CA . LYS B 1 177 ? -14.727 -15.109 9.242 1 81.88 177 LYS B CA 1
ATOM 3074 C C . LYS B 1 177 ? -15.781 -14.312 8.492 1 81.88 177 LYS B C 1
ATOM 3076 O O . LYS B 1 177 ? -16.828 -13.984 9.047 1 81.88 177 LYS B O 1
ATOM 3081 N N . ASP B 1 178 ? -15.5 -14.094 7.32 1 75.5 178 ASP B N 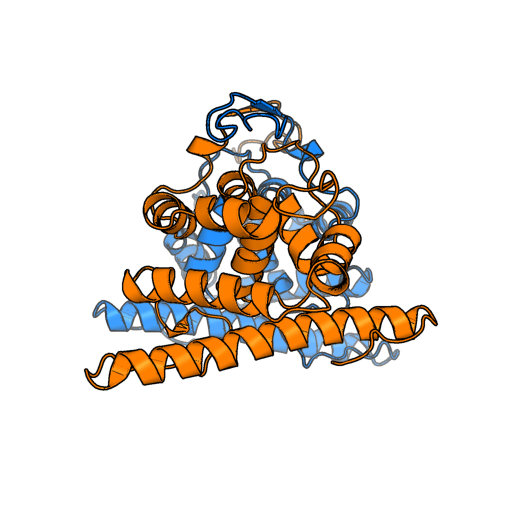1
ATOM 3082 C CA . ASP B 1 178 ? -16.438 -13.352 6.492 1 75.5 178 ASP B CA 1
ATOM 3083 C C . ASP B 1 178 ? -17.703 -14.172 6.215 1 75.5 178 ASP B C 1
ATOM 3085 O O . ASP B 1 178 ? -18.812 -13.641 6.223 1 75.5 178 ASP B O 1
ATOM 3089 N N . ARG B 1 179 ? -17.531 -15.391 6.012 1 73.19 179 ARG B N 1
ATOM 3090 C CA . ARG B 1 179 ? -18.656 -16.281 5.762 1 73.19 179 ARG B CA 1
ATOM 3091 C C . ARG B 1 179 ? -19.562 -16.391 6.992 1 73.19 179 ARG B C 1
ATOM 3093 O O . ARG B 1 179 ? -20.781 -16.375 6.871 1 73.19 179 ARG B O 1
ATOM 3100 N N . ILE B 1 180 ? -18.953 -16.469 8.094 1 71.62 180 ILE B N 1
ATOM 3101 C CA . ILE B 1 180 ? -19.703 -16.562 9.344 1 71.62 180 ILE B CA 1
ATOM 3102 C C . ILE B 1 180 ? -20.5 -15.266 9.57 1 71.62 180 ILE B C 1
ATOM 3104 O O . ILE B 1 180 ? -21.672 -15.312 9.93 1 71.62 180 ILE B O 1
ATOM 3108 N N . ASN B 1 181 ? -19.859 -14.18 9.25 1 71.31 181 ASN B N 1
ATOM 3109 C CA . ASN B 1 181 ? -20.516 -12.891 9.414 1 71.31 181 ASN B CA 1
ATOM 3110 C C . ASN B 1 181 ? -21.688 -12.734 8.438 1 71.31 181 ASN B C 1
ATOM 3112 O O . ASN B 1 181 ? -22.609 -11.961 8.688 1 71.31 181 ASN B O 1
ATOM 3116 N N . HIS B 1 182 ? -21.594 -13.492 7.414 1 72.81 182 HIS B N 1
ATOM 3117 C CA . HIS B 1 182 ? -22.672 -13.414 6.43 1 72.81 182 HIS B CA 1
ATOM 3118 C C . HIS B 1 182 ? -23.531 -14.672 6.457 1 72.81 182 HIS B C 1
ATOM 3120 O O . HIS B 1 182 ? -24.25 -14.961 5.492 1 72.81 182 HIS B O 1
ATOM 3126 N N . ASN B 1 183 ? -23.359 -15.43 7.484 1 65.75 183 ASN B N 1
ATOM 3127 C CA . ASN B 1 183 ? -24.172 -16.594 7.773 1 65.75 183 ASN B CA 1
ATOM 3128 C C . ASN B 1 183 ? -23.953 -17.703 6.75 1 65.75 183 ASN B C 1
ATOM 3130 O O . ASN B 1 183 ? -24.891 -18.375 6.328 1 65.75 183 ASN B O 1
ATOM 3134 N N . LYS B 1 184 ? -22.875 -17.734 6.16 1 66.81 184 LYS B N 1
ATOM 3135 C CA . LYS B 1 184 ? -22.516 -18.812 5.23 1 66.81 184 LYS B CA 1
ATOM 3136 C C . LYS B 1 184 ? -21.641 -19.859 5.902 1 66.81 184 LYS B C 1
ATOM 3138 O O . LYS B 1 184 ? -21 -19.578 6.918 1 66.81 184 LYS B O 1
ATOM 3143 N N . LYS B 1 185 ? -21.75 -21.172 5.445 1 67.25 185 LYS B N 1
ATOM 3144 C CA . LYS B 1 185 ? -20.953 -22.266 6.004 1 67.25 185 LYS B CA 1
ATOM 3145 C C . LYS B 1 185 ? -19.453 -22.031 5.773 1 67.25 185 LYS B C 1
ATOM 3147 O O . LYS B 1 185 ? -19.047 -21.625 4.688 1 67.25 185 LYS B O 1
ATOM 3152 N N . PRO B 1 186 ? -18.625 -22.25 6.922 1 64.88 186 PRO B N 1
ATOM 3153 C CA . PRO B 1 186 ? -17.172 -22.109 6.785 1 64.88 186 PRO B CA 1
ATOM 3154 C C . PRO B 1 186 ? -16.578 -23.078 5.77 1 64.88 186 PRO B C 1
ATOM 3156 O O . PRO B 1 186 ? -17.156 -24.125 5.504 1 64.88 186 PRO B O 1
ATOM 3159 N N . LEU B 1 187 ? -15.484 -22.594 5.035 1 58.56 187 LEU B N 1
ATOM 3160 C CA . LEU B 1 187 ? -14.758 -23.484 4.137 1 58.56 187 LEU B CA 1
ATOM 3161 C C . LEU B 1 187 ? -14.117 -24.625 4.91 1 58.56 187 LEU B C 1
ATOM 3163 O O . LEU B 1 187 ? -13.719 -24.453 6.066 1 58.56 187 LEU B O 1
ATOM 3167 N N . LYS B 1 188 ? -14.18 -25.906 4.43 1 56.16 188 LYS B N 1
ATOM 3168 C CA . LYS B 1 188 ? -13.656 -27.078 5.129 1 56.16 188 LYS B CA 1
ATOM 3169 C C . LYS B 1 188 ? -12.141 -27 5.25 1 56.16 188 LYS B C 1
ATOM 3171 O O . LYS B 1 188 ? -11.445 -26.75 4.27 1 56.16 188 LYS B O 1
ATOM 3176 N N . LYS B 1 189 ? -11.602 -26.781 6.426 1 55.09 189 LYS B N 1
ATOM 3177 C CA . LYS B 1 189 ? -10.172 -26.875 6.715 1 55.09 189 LYS B CA 1
ATOM 3178 C C . LYS B 1 189 ? -9.633 -28.25 6.344 1 55.09 189 LYS B C 1
ATOM 3180 O O . LYS B 1 189 ? -10.148 -29.266 6.797 1 55.09 189 LYS B O 1
ATOM 3185 N N . ASP B 1 190 ? -9.016 -28.422 5.02 1 37.88 190 ASP B N 1
ATOM 3186 C CA . ASP B 1 190 ? -8.445 -29.766 4.816 1 37.88 190 ASP B CA 1
ATOM 3187 C C . ASP B 1 190 ? -7.156 -29.938 5.613 1 37.88 190 ASP B C 1
ATOM 3189 O O . ASP B 1 190 ? -6.387 -28.984 5.777 1 37.88 190 ASP B O 1
#

Nearest PDB structures (foldseek):
  8t5y-assembly1_A-2  TM=2.638E-01  e=2.911E+00  Rhodococcus sp. USK13

Organism: Clostridium novyi (strain NT) (NCBI:txid386415)